Protein AF-A0A409YCX9-F1 (afdb_monomer_lite)

Structure (mmCIF, N/CA/C/O backbone):
data_AF-A0A409YCX9-F1
#
_entry.id   AF-A0A409YCX9-F1
#
loop_
_atom_site.group_PDB
_atom_site.id
_atom_site.type_symbol
_atom_site.label_atom_id
_atom_site.label_alt_id
_atom_site.label_comp_id
_atom_site.label_asym_id
_atom_site.label_entity_id
_atom_site.label_seq_id
_atom_site.pdbx_PDB_ins_code
_atom_site.Cartn_x
_atom_site.Cartn_y
_atom_site.Cartn_z
_atom_site.occupancy
_atom_site.B_iso_or_equiv
_atom_site.auth_seq_id
_atom_site.auth_comp_id
_atom_site.auth_asym_id
_atom_site.auth_atom_id
_atom_site.pdbx_PDB_model_num
ATOM 1 N N . MET A 1 1 ? -15.191 -19.376 -47.622 1.00 45.38 1 MET A N 1
ATOM 2 C CA . MET A 1 1 ? -15.572 -18.181 -46.840 1.00 45.38 1 MET A CA 1
ATOM 3 C C . MET A 1 1 ? -15.918 -18.648 -45.435 1.00 45.38 1 MET A C 1
ATOM 5 O O . MET A 1 1 ? -17.040 -19.076 -45.214 1.00 45.38 1 MET A O 1
ATOM 9 N N . SER A 1 2 ? -14.938 -18.671 -44.528 1.00 48.88 2 SER A N 1
ATOM 10 C CA . SER A 1 2 ? -15.165 -19.009 -43.116 1.00 48.88 2 SER A CA 1
ATOM 11 C C . SER A 1 2 ? -15.282 -17.718 -42.320 1.00 48.88 2 SER A C 1
ATOM 13 O O . SER A 1 2 ? -14.335 -16.938 -42.267 1.00 48.88 2 SER A O 1
ATOM 15 N N . HIS A 1 3 ? -16.460 -17.489 -41.746 1.00 53.19 3 HIS A N 1
ATOM 16 C CA . HIS A 1 3 ? -16.717 -16.428 -40.780 1.00 53.19 3 HIS A CA 1
ATOM 17 C C . HIS A 1 3 ? -16.194 -16.875 -39.413 1.00 53.19 3 HIS A C 1
ATOM 19 O O . HIS A 1 3 ? -16.739 -17.799 -38.813 1.00 53.19 3 HIS A O 1
ATOM 25 N N . PHE A 1 4 ? -15.134 -16.226 -38.933 1.00 55.59 4 PHE A N 1
ATOM 26 C CA . PHE A 1 4 ? -14.735 -16.292 -37.532 1.00 55.59 4 PHE A CA 1
ATOM 27 C C . PHE A 1 4 ? -15.550 -15.257 -36.755 1.00 55.59 4 PHE A C 1
ATOM 29 O O . PHE A 1 4 ? -15.555 -14.078 -37.096 1.00 55.59 4 PHE A O 1
ATOM 36 N N . HIS A 1 5 ? -16.286 -15.733 -35.753 1.00 58.72 5 HIS A N 1
ATOM 37 C CA . HIS A 1 5 ? -17.065 -14.917 -34.832 1.00 58.72 5 HIS A CA 1
ATOM 38 C C . HIS A 1 5 ? -16.187 -14.660 -33.605 1.00 58.72 5 HIS A C 1
ATOM 40 O O . HIS A 1 5 ? -15.964 -15.558 -32.791 1.00 58.72 5 HIS A O 1
ATOM 46 N N . GLU A 1 6 ? -15.620 -13.463 -33.535 1.00 60.97 6 GLU A N 1
ATOM 47 C CA . GLU A 1 6 ? -14.801 -13.002 -32.420 1.00 60.97 6 GLU A CA 1
ATOM 48 C C . GLU A 1 6 ? -15.732 -12.657 -31.251 1.00 60.97 6 GLU A C 1
ATOM 50 O O . GLU A 1 6 ? -16.574 -11.764 -31.342 1.00 60.97 6 GLU A O 1
ATOM 55 N N . LYS A 1 7 ? -15.658 -13.443 -30.173 1.00 57.84 7 LYS A N 1
ATOM 56 C CA . LYS A 1 7 ? -16.355 -13.143 -28.922 1.00 57.84 7 LYS A CA 1
ATOM 57 C C . LYS A 1 7 ? -15.558 -12.069 -28.191 1.00 57.84 7 LYS A C 1
ATOM 59 O O . LYS A 1 7 ? -14.501 -12.366 -27.645 1.00 57.84 7 LYS A O 1
ATOM 64 N N . GLU A 1 8 ? -16.089 -10.853 -28.163 1.00 52.84 8 GLU A N 1
ATOM 65 C CA . GLU A 1 8 ? -15.627 -9.797 -27.265 1.00 52.84 8 GLU A CA 1
ATOM 66 C C . GLU A 1 8 ? -15.863 -10.226 -25.812 1.00 52.84 8 GLU A C 1
ATOM 68 O O . GLU A 1 8 ? -16.982 -10.204 -25.291 1.00 52.84 8 GLU A O 1
ATOM 73 N N . GLU A 1 9 ? -14.793 -10.650 -25.151 1.00 54.97 9 GLU A N 1
ATOM 74 C CA . GLU A 1 9 ? -14.777 -10.874 -23.716 1.00 54.97 9 GLU A CA 1
ATOM 75 C C . GLU A 1 9 ? -14.617 -9.507 -23.038 1.00 54.97 9 GLU A C 1
ATOM 77 O O . GLU A 1 9 ? -13.523 -8.956 -22.916 1.00 54.97 9 GLU A O 1
ATOM 82 N N . LYS A 1 10 ? -15.751 -8.901 -22.670 1.00 50.31 10 LYS A N 1
ATOM 83 C CA . LYS A 1 10 ? -15.794 -7.653 -21.902 1.00 50.31 10 LYS A CA 1
ATOM 84 C C . LYS A 1 10 ? -15.137 -7.888 -20.541 1.00 50.31 10 LYS A C 1
ATOM 86 O O . LYS A 1 10 ? -15.763 -8.420 -19.627 1.00 50.31 10 LYS A O 1
ATOM 91 N N . PHE A 1 11 ? -13.882 -7.471 -20.415 1.00 50.03 11 PHE A N 1
ATOM 92 C CA . PHE A 1 11 ? -13.216 -7.291 -19.131 1.00 50.03 11 PHE A CA 1
ATOM 93 C C . PHE A 1 11 ? -14.008 -6.238 -18.345 1.00 50.03 11 PHE A C 1
ATOM 95 O O . PHE A 1 11 ? -13.970 -5.048 -18.661 1.00 50.03 11 PHE A O 1
ATOM 102 N N . LEU A 1 12 ? -14.795 -6.690 -17.367 1.00 47.66 12 LEU A N 1
ATOM 103 C CA . LEU A 1 12 ? -15.374 -5.825 -16.348 1.00 47.66 12 LEU A CA 1
ATOM 104 C C . LEU A 1 12 ? -14.196 -5.253 -15.559 1.00 47.66 12 LEU A C 1
ATOM 106 O O . LEU A 1 12 ? -13.585 -5.947 -14.752 1.00 47.66 12 LEU A O 1
ATOM 110 N N . LEU A 1 13 ? -13.828 -4.010 -15.864 1.00 49.00 13 LEU A N 1
ATOM 111 C CA . LEU A 1 13 ? -13.028 -3.201 -14.960 1.00 49.00 13 LEU A CA 1
ATOM 112 C C . LEU A 1 13 ? -13.871 -3.063 -13.696 1.00 49.00 13 LEU A C 1
ATOM 114 O O . LEU A 1 13 ? -14.893 -2.382 -13.710 1.00 49.00 13 LEU A O 1
ATOM 118 N N . ASP A 1 14 ? -13.502 -3.801 -12.653 1.00 52.56 14 ASP A N 1
ATOM 119 C CA . ASP A 1 14 ? -14.108 -3.650 -11.340 1.00 52.56 14 ASP A CA 1
ATOM 120 C C . ASP A 1 14 ? -13.984 -2.171 -10.948 1.00 52.56 14 ASP A C 1
ATOM 122 O O . ASP A 1 14 ? -12.871 -1.658 -10.810 1.00 52.56 14 ASP A O 1
ATOM 126 N N . ASP A 1 15 ? -15.126 -1.490 -10.815 1.00 54.19 15 ASP A N 1
ATOM 127 C CA . ASP A 1 15 ? -15.277 -0.112 -10.333 1.00 54.19 15 ASP A CA 1
ATOM 128 C C . ASP A 1 15 ? -14.825 -0.019 -8.856 1.00 54.19 15 ASP A C 1
ATOM 130 O O . ASP A 1 15 ? -15.600 0.191 -7.921 1.00 54.19 15 ASP A O 1
ATOM 134 N N . GLU A 1 16 ? -13.536 -0.253 -8.612 1.00 59.41 16 GLU A N 1
ATOM 135 C CA . GLU A 1 16 ? -12.910 -0.336 -7.292 1.00 59.41 16 GLU A CA 1
ATOM 136 C C . GLU A 1 16 ? -12.721 1.037 -6.634 1.00 59.41 16 GLU A C 1
ATOM 138 O O . GLU A 1 16 ? -12.399 1.086 -5.445 1.00 59.41 16 GLU A O 1
ATOM 143 N N . ASP A 1 17 ? -12.975 2.129 -7.354 1.00 58.66 17 ASP A N 1
ATOM 144 C CA . ASP A 1 17 ? -12.678 3.492 -6.906 1.00 58.66 17 ASP A CA 1
ATOM 145 C C . ASP A 1 17 ? -13.905 4.407 -6.793 1.00 58.66 17 ASP A C 1
ATOM 147 O O . ASP A 1 17 ? -13.739 5.612 -6.617 1.00 58.66 17 ASP A O 1
ATOM 151 N N . ASP A 1 18 ? -15.137 3.881 -6.821 1.00 65.00 18 ASP A N 1
ATOM 152 C CA . ASP A 1 18 ? -16.308 4.699 -6.482 1.00 65.00 18 ASP A CA 1
ATOM 153 C C . ASP A 1 18 ? -16.412 4.884 -4.948 1.00 65.00 18 ASP A C 1
ATOM 155 O O . ASP A 1 18 ? -16.762 3.941 -4.222 1.00 65.00 18 ASP A O 1
ATOM 159 N N . PRO A 1 19 ? -16.149 6.096 -4.410 1.00 60.44 19 PRO A N 1
ATOM 160 C CA . PRO A 1 19 ? -16.219 6.363 -2.975 1.00 60.44 19 PRO A CA 1
ATOM 161 C C . PRO A 1 19 ? -17.648 6.292 -2.415 1.00 60.44 19 PRO A C 1
ATOM 163 O O . PRO A 1 19 ? -17.815 6.342 -1.192 1.00 60.44 19 PRO A O 1
ATOM 166 N N . SER A 1 20 ? -18.672 6.198 -3.272 1.00 66.88 20 SER A N 1
ATOM 167 C CA . SER A 1 20 ? -20.074 6.054 -2.878 1.00 66.88 20 SER A CA 1
ATOM 168 C C . SER A 1 20 ? -20.460 4.612 -2.523 1.00 66.88 20 SER A C 1
ATOM 170 O O . SER A 1 20 ? -21.458 4.399 -1.826 1.00 66.88 20 SER A O 1
ATOM 172 N N . ILE A 1 21 ? -19.646 3.618 -2.906 1.00 73.81 21 ILE A N 1
ATOM 173 C CA . ILE A 1 21 ? -19.911 2.210 -2.598 1.00 73.81 21 ILE A CA 1
ATOM 174 C C . ILE A 1 21 ? -19.458 1.900 -1.168 1.00 73.81 21 ILE A C 1
ATOM 176 O O . ILE A 1 21 ? -18.276 1.713 -0.870 1.00 73.81 21 ILE A O 1
ATOM 180 N N . LEU A 1 22 ? -20.426 1.788 -0.258 1.00 76.31 22 LEU A N 1
ATOM 181 C CA . LEU A 1 22 ? -20.187 1.244 1.075 1.00 76.31 22 LEU A CA 1
ATOM 182 C C . LEU A 1 22 ? -19.954 -0.266 0.983 1.00 76.31 22 LEU A C 1
ATOM 184 O O . LEU A 1 22 ? -20.850 -1.037 0.642 1.00 76.31 22 LEU A O 1
ATOM 188 N N . ARG A 1 23 ? -18.744 -0.696 1.338 1.00 90.25 23 ARG A N 1
ATOM 189 C CA . ARG A 1 23 ? -18.375 -2.108 1.445 1.00 90.25 23 ARG A CA 1
ATOM 190 C C . ARG A 1 23 ? -18.683 -2.606 2.849 1.00 90.25 23 ARG A C 1
ATOM 192 O O . ARG A 1 23 ? -18.633 -1.843 3.818 1.00 90.25 23 ARG A O 1
ATOM 199 N N . SER A 1 24 ? -18.983 -3.897 2.970 1.00 94.56 24 SER A N 1
ATOM 200 C CA . SER A 1 24 ? -19.215 -4.532 4.265 1.00 94.56 24 SER A CA 1
ATOM 201 C C . SER A 1 24 ? -18.496 -5.871 4.397 1.00 94.56 24 SER A C 1
ATOM 203 O O . SER A 1 24 ? -18.166 -6.515 3.402 1.00 94.56 24 SER A O 1
ATOM 205 N N . ALA A 1 25 ? -18.209 -6.263 5.635 1.00 95.31 25 ALA A N 1
ATOM 206 C CA . ALA A 1 25 ? -17.688 -7.577 5.981 1.00 95.31 25 ALA A CA 1
ATOM 207 C C . ALA A 1 25 ? -18.281 -8.050 7.306 1.00 95.31 25 ALA A C 1
ATOM 209 O O . ALA A 1 25 ? -18.405 -7.271 8.251 1.00 95.31 25 ALA A O 1
ATOM 210 N N . THR A 1 26 ? -18.618 -9.333 7.380 1.00 96.06 26 THR A N 1
ATOM 211 C CA . THR A 1 26 ? -19.060 -9.979 8.616 1.00 96.06 26 THR A CA 1
ATOM 212 C C . THR A 1 26 ? -17.866 -10.449 9.437 1.00 96.06 26 THR A C 1
ATOM 214 O O . THR A 1 26 ? -16.819 -10.826 8.900 1.00 96.06 26 THR A O 1
ATOM 217 N N . GLY A 1 27 ? -18.018 -10.434 10.752 1.00 97.12 27 GLY A N 1
ATOM 218 C CA . GLY A 1 27 ? -16.965 -10.785 11.682 1.00 97.12 27 GLY A CA 1
ATOM 219 C C . GLY A 1 27 ? -17.454 -10.838 13.119 1.00 97.12 27 GLY A C 1
ATOM 220 O O . GLY A 1 27 ? -18.645 -10.954 13.392 1.00 97.12 27 GLY A O 1
ATOM 221 N N . TYR A 1 28 ? -16.506 -10.734 14.038 1.00 97.38 28 TYR A N 1
ATOM 222 C CA . TYR A 1 28 ? -16.726 -10.858 15.471 1.00 97.38 28 TYR A CA 1
ATOM 223 C C . TYR A 1 28 ? -16.132 -9.666 16.215 1.00 97.38 28 TYR A C 1
ATOM 225 O O . TYR A 1 28 ? -15.089 -9.151 15.813 1.00 97.38 28 TYR A O 1
ATOM 233 N N . ILE A 1 29 ? -16.764 -9.258 17.314 1.00 97.56 29 ILE A N 1
ATOM 234 C CA . ILE A 1 29 ? -16.196 -8.337 18.304 1.00 97.56 29 ILE A CA 1
ATOM 235 C C . ILE A 1 29 ? -16.525 -8.815 19.717 1.00 97.56 29 ILE A C 1
ATOM 237 O O . ILE A 1 29 ? -17.654 -9.224 19.989 1.00 97.56 29 ILE A O 1
ATOM 241 N N . SER A 1 30 ? -15.565 -8.702 20.629 1.00 96.88 30 SER A N 1
ATOM 242 C CA . SER A 1 30 ? -15.792 -8.878 22.060 1.00 96.88 30 SER A CA 1
ATOM 243 C C . SER A 1 30 ? -15.034 -7.868 22.892 1.00 96.88 30 SER A C 1
ATOM 245 O O . SER A 1 30 ? -14.044 -7.288 22.446 1.00 96.88 30 SER A O 1
ATOM 247 N N . ALA A 1 31 ? -15.504 -7.666 24.118 1.00 95.75 31 ALA A N 1
ATOM 248 C CA . ALA A 1 31 ? -14.797 -6.901 25.125 1.00 95.75 31 ALA A CA 1
ATOM 249 C C . ALA A 1 31 ? -14.757 -7.631 26.460 1.00 95.75 31 ALA A C 1
ATOM 251 O O . ALA A 1 31 ? -15.698 -8.328 26.839 1.00 95.75 31 ALA A O 1
ATOM 252 N N . ASN A 1 32 ? -13.665 -7.428 27.188 1.00 93.50 32 ASN A N 1
ATOM 253 C CA . ASN A 1 32 ? -13.508 -7.933 28.543 1.00 93.50 32 ASN A CA 1
ATOM 254 C C . ASN A 1 32 ? -13.956 -6.900 29.591 1.00 93.50 32 ASN A C 1
ATOM 256 O O . ASN A 1 32 ? -14.200 -5.733 29.287 1.00 93.50 32 ASN A O 1
ATOM 260 N N . ALA A 1 33 ? -13.995 -7.322 30.856 1.00 89.44 33 ALA A N 1
ATOM 261 C CA . ALA A 1 33 ? -14.394 -6.475 31.984 1.00 89.44 33 ALA A CA 1
ATOM 262 C C . ALA A 1 33 ? -13.450 -5.282 32.257 1.00 89.44 33 ALA A C 1
ATOM 264 O O . ALA A 1 33 ? -13.788 -4.402 33.042 1.00 89.44 33 ALA A O 1
ATOM 265 N N . LEU A 1 34 ? -12.271 -5.230 31.622 1.00 88.25 34 LEU A N 1
ATOM 266 C CA . LEU A 1 34 ? -11.342 -4.093 31.702 1.00 88.25 34 LEU A CA 1
ATOM 267 C C . LEU A 1 34 ? -11.609 -3.045 30.611 1.00 88.25 34 LEU A C 1
ATOM 269 O O . LEU A 1 34 ? -10.812 -2.125 30.432 1.00 88.25 34 LEU A O 1
ATOM 273 N N . GLY A 1 35 ? -12.684 -3.208 29.837 1.00 87.25 35 GLY A N 1
ATOM 274 C CA . GLY A 1 35 ? -13.031 -2.324 28.733 1.00 87.25 35 GLY A CA 1
ATOM 275 C C . GLY A 1 35 ? -12.075 -2.407 27.546 1.00 87.25 35 GLY A C 1
ATOM 276 O O . GLY A 1 35 ? -12.071 -1.509 26.705 1.00 87.25 35 GLY A O 1
ATOM 277 N N . ARG A 1 36 ? -11.265 -3.467 27.442 1.00 91.56 36 ARG A N 1
ATOM 278 C CA . ARG A 1 36 ? -10.498 -3.754 26.224 1.00 91.56 36 ARG A CA 1
ATOM 279 C C . ARG A 1 36 ? -11.359 -4.568 25.281 1.00 91.56 36 ARG A C 1
ATOM 281 O O . ARG A 1 36 ? -11.982 -5.530 25.724 1.00 91.56 36 ARG A O 1
ATOM 288 N N . PHE A 1 37 ? -11.353 -4.207 24.006 1.00 94.38 37 PHE A N 1
ATOM 289 C CA . PHE A 1 37 ? -12.060 -4.958 22.980 1.00 94.38 37 PHE A CA 1
ATOM 290 C C . PHE A 1 37 ? -11.106 -5.455 21.896 1.00 94.38 37 PHE A C 1
ATOM 292 O O . PHE A 1 37 ? -10.080 -4.828 21.612 1.00 94.38 37 PHE A O 1
ATOM 299 N N . GLU A 1 38 ? -11.493 -6.561 21.272 1.00 95.50 38 GLU A N 1
ATOM 300 C CA . GLU A 1 38 ? -10.861 -7.146 20.097 1.00 95.50 38 GLU A CA 1
ATOM 301 C C . GLU A 1 38 ? -11.941 -7.491 19.072 1.00 95.50 38 GLU A C 1
ATOM 303 O O . GLU A 1 38 ? -13.071 -7.82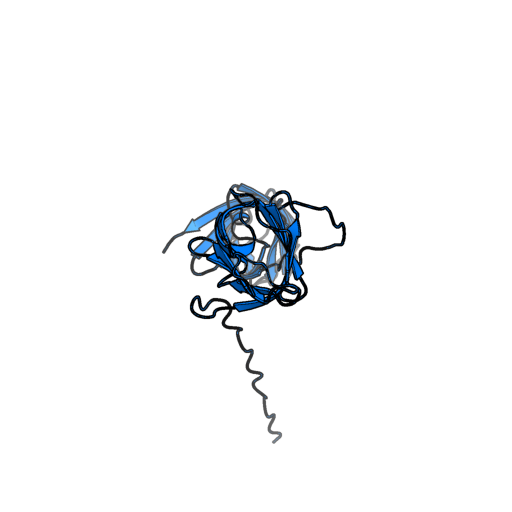7 19.419 1.00 95.50 38 GLU A O 1
ATOM 308 N N . SER A 1 39 ? -11.614 -7.381 17.790 1.00 95.94 39 SER A N 1
ATOM 309 C CA . SER A 1 39 ? -12.520 -7.748 16.706 1.00 95.94 39 SER A CA 1
ATOM 310 C C . SER A 1 39 ? -11.766 -8.278 15.500 1.00 95.94 39 SER A C 1
ATOM 312 O O . SER A 1 39 ? -10.616 -7.903 15.256 1.00 95.94 39 SER A O 1
ATOM 314 N N . THR A 1 40 ? -12.429 -9.140 14.738 1.00 96.12 40 THR A N 1
ATOM 315 C CA . THR A 1 40 ? -11.879 -9.812 13.564 1.00 96.12 40 THR A CA 1
ATOM 316 C C . THR A 1 40 ? -12.896 -9.804 12.433 1.00 96.12 40 THR A C 1
ATOM 318 O O . THR A 1 40 ? -14.030 -10.226 12.634 1.00 96.12 40 THR A O 1
ATOM 321 N N . PHE A 1 41 ? -12.468 -9.415 11.232 1.00 95.06 41 PHE A N 1
ATOM 322 C CA . PHE A 1 41 ? -13.288 -9.422 10.017 1.00 95.06 41 PHE A CA 1
ATOM 323 C C . PHE A 1 41 ? -12.527 -10.053 8.849 1.00 95.06 41 PHE A C 1
ATOM 325 O O . PHE A 1 41 ? -11.310 -9.885 8.742 1.00 95.06 41 PHE A O 1
ATOM 332 N N . MET A 1 42 ? -13.241 -10.757 7.968 1.00 90.38 42 MET A N 1
ATOM 333 C CA . MET A 1 42 ? -12.681 -11.330 6.740 1.00 90.38 42 MET A CA 1
ATOM 334 C C . MET A 1 42 ? -13.086 -10.476 5.540 1.00 90.38 42 MET A C 1
ATOM 336 O O . MET A 1 42 ? -14.268 -10.357 5.232 1.00 90.38 42 MET A O 1
ATOM 340 N N . ILE A 1 43 ? -12.110 -9.896 4.845 1.00 88.75 43 ILE A N 1
ATOM 341 C CA . ILE A 1 43 ? -12.329 -9.101 3.631 1.00 88.75 43 ILE A CA 1
ATOM 342 C C . ILE A 1 43 ? -11.521 -9.742 2.515 1.00 88.75 43 ILE A C 1
ATOM 344 O O . ILE A 1 43 ? -10.296 -9.775 2.594 1.00 88.75 43 ILE A O 1
ATOM 348 N N . ARG A 1 44 ? -12.198 -10.260 1.481 1.00 84.44 44 ARG A N 1
ATOM 349 C CA . ARG A 1 44 ? -11.546 -10.895 0.317 1.00 84.44 44 ARG A CA 1
ATOM 350 C C . ARG A 1 44 ? -10.508 -11.960 0.720 1.00 84.44 44 ARG A C 1
ATOM 352 O O . ARG A 1 44 ? -9.409 -12.005 0.187 1.00 84.44 44 ARG A O 1
ATOM 359 N N . GLY A 1 45 ? -10.835 -12.778 1.724 1.00 80.31 45 GLY A N 1
ATOM 360 C CA . GLY A 1 45 ? -9.940 -13.818 2.250 1.00 80.31 45 GLY A CA 1
ATOM 361 C C . GLY A 1 45 ? -8.839 -13.326 3.201 1.00 80.31 45 GLY A C 1
ATOM 362 O O . GLY A 1 45 ? -8.154 -14.150 3.799 1.00 80.31 45 GLY A O 1
ATOM 363 N N . ILE A 1 46 ? -8.695 -12.015 3.416 1.00 83.44 46 ILE A N 1
ATOM 364 C CA . ILE A 1 46 ? -7.707 -11.434 4.332 1.00 83.44 46 ILE A CA 1
ATOM 365 C C . ILE A 1 46 ? -8.354 -11.156 5.693 1.00 83.44 46 ILE A C 1
ATOM 367 O O . ILE A 1 46 ? -9.430 -10.559 5.781 1.00 83.44 46 ILE A O 1
ATOM 371 N N . LYS A 1 47 ? -7.671 -11.567 6.767 1.00 89.12 47 LYS A N 1
ATOM 372 C CA . LYS A 1 47 ? -8.094 -11.343 8.154 1.00 89.12 47 LYS A CA 1
ATOM 373 C C . LYS A 1 47 ? -7.643 -9.968 8.658 1.00 89.12 47 LYS A C 1
ATOM 375 O O . LYS A 1 47 ? -6.446 -9.698 8.751 1.00 89.12 47 LYS A O 1
ATOM 380 N N . TYR A 1 48 ? -8.597 -9.136 9.067 1.00 90.81 48 TYR A N 1
ATOM 381 C CA . TYR A 1 48 ? -8.363 -7.832 9.689 1.00 90.81 48 TYR A CA 1
ATOM 382 C C . TYR A 1 48 ? -8.696 -7.893 11.175 1.00 90.81 48 TYR A C 1
ATOM 384 O O . TYR A 1 48 ? -9.816 -8.245 11.537 1.00 90.81 48 TYR A O 1
ATOM 392 N N . ASN A 1 49 ? -7.731 -7.531 12.024 1.00 92.81 49 ASN A N 1
ATOM 393 C CA . ASN A 1 49 ? -7.912 -7.471 13.473 1.00 92.81 49 ASN A CA 1
ATOM 394 C C . ASN A 1 49 ? -7.887 -6.020 13.951 1.00 92.81 49 ASN A C 1
ATOM 396 O O . ASN A 1 49 ? -6.938 -5.289 13.652 1.00 92.81 49 ASN A O 1
ATOM 400 N N . PHE A 1 50 ? -8.883 -5.638 14.744 1.00 91.94 50 PHE A N 1
ATOM 401 C CA . PHE A 1 50 ? -8.930 -4.346 15.420 1.00 91.94 50 PHE A CA 1
ATOM 402 C C . PHE A 1 50 ? -8.978 -4.565 16.921 1.00 91.94 50 PHE A C 1
ATOM 404 O O . PHE A 1 50 ? -9.610 -5.504 17.398 1.00 91.94 50 PHE A O 1
ATOM 411 N N . SER A 1 51 ? -8.346 -3.670 17.665 1.00 92.88 51 SER A N 1
ATOM 412 C CA . SER A 1 51 ? -8.422 -3.658 19.117 1.00 92.88 51 SER A CA 1
ATOM 413 C C . SER A 1 51 ? -8.509 -2.225 19.625 1.00 92.88 51 SER A C 1
ATOM 415 O O . SER A 1 51 ? -8.324 -1.252 18.886 1.00 92.88 51 SER A O 1
ATOM 417 N N . GLY A 1 52 ? -8.824 -2.078 20.898 1.00 89.38 52 GLY A N 1
ATOM 418 C CA . GLY A 1 52 ? -8.825 -0.782 21.552 1.00 89.38 52 GLY A CA 1
ATOM 419 C C . GLY A 1 52 ? -9.286 -0.894 22.989 1.00 89.38 52 GLY A C 1
ATOM 420 O O . GLY A 1 52 ? -9.450 -1.986 23.536 1.00 89.38 52 GLY A O 1
ATOM 421 N N . SER A 1 53 ? -9.454 0.250 23.633 1.00 88.69 53 SER A N 1
ATOM 422 C CA . SER A 1 53 ? -9.902 0.310 25.024 1.00 88.69 53 SER A CA 1
ATOM 423 C C . SER A 1 53 ? -10.887 1.446 25.189 1.00 88.69 53 SER A C 1
ATOM 425 O O . SER A 1 53 ? -10.580 2.556 24.768 1.00 88.69 53 SER A O 1
ATOM 427 N N . PHE A 1 54 ? -12.051 1.170 25.771 1.00 87.12 54 PHE A N 1
ATOM 428 C CA . PHE A 1 54 ? -13.065 2.172 26.087 1.00 87.12 54 PHE A CA 1
ATOM 429 C C . PHE A 1 54 ? -12.566 3.115 27.194 1.00 87.12 54 PHE A C 1
ATOM 431 O O . PHE A 1 54 ? -11.823 2.690 28.077 1.00 87.12 54 PHE A O 1
ATOM 438 N N . ALA A 1 55 ? -12.948 4.399 27.155 1.00 77.25 55 ALA A N 1
ATOM 439 C CA . ALA A 1 55 ? -12.554 5.351 28.201 1.00 77.25 55 ALA A CA 1
ATOM 440 C C . ALA A 1 55 ? -13.242 5.079 29.551 1.00 77.25 55 ALA A C 1
ATOM 442 O O . ALA A 1 55 ? -12.736 5.489 30.593 1.00 77.25 55 ALA A O 1
ATOM 443 N N . SER A 1 56 ? -14.388 4.400 29.532 1.00 79.06 56 SER A N 1
ATOM 444 C CA . SER A 1 56 ? -15.137 3.967 30.709 1.00 79.06 56 SER A CA 1
ATOM 445 C C . SER A 1 56 ? -15.182 2.443 30.794 1.00 79.06 56 SER A C 1
ATOM 447 O O . SER A 1 56 ? -15.059 1.746 29.784 1.00 79.06 56 SER A O 1
ATOM 449 N N . SER A 1 57 ? -15.379 1.925 32.010 1.00 81.12 57 SER A N 1
ATOM 450 C CA . SER A 1 57 ? -15.679 0.506 32.204 1.00 81.12 57 SER A CA 1
ATOM 451 C C . SER A 1 57 ? -16.970 0.160 31.468 1.00 81.12 57 SER A C 1
ATOM 453 O O . SER A 1 57 ? -17.974 0.862 31.608 1.00 81.12 57 SER A O 1
ATOM 455 N N . VAL A 1 58 ? -16.929 -0.907 30.677 1.00 87.56 58 VAL A N 1
ATOM 456 C CA . VAL A 1 58 ? -18.104 -1.477 30.020 1.00 87.56 58 VAL A CA 1
ATOM 457 C C . VAL A 1 58 ? -18.271 -2.916 30.494 1.00 87.56 58 VAL A C 1
ATOM 459 O O . VAL A 1 58 ? -17.264 -3.592 30.734 1.00 87.56 58 VAL A O 1
ATOM 462 N N . PRO A 1 59 ? -19.511 -3.414 30.612 1.00 90.19 59 PRO A N 1
ATOM 463 C CA . PRO A 1 59 ? -19.740 -4.833 30.828 1.00 90.19 59 PRO A CA 1
ATOM 464 C C . PRO A 1 59 ? -19.068 -5.668 29.725 1.00 90.19 59 PRO A C 1
ATOM 466 O O . PRO A 1 59 ? -19.041 -5.227 28.570 1.00 90.19 59 PRO A O 1
ATOM 469 N N . PRO A 1 60 ? -18.525 -6.856 30.049 1.00 94.19 60 PRO A N 1
ATOM 470 C CA . PRO A 1 60 ? -17.999 -7.756 29.033 1.00 94.19 60 PRO A CA 1
ATOM 471 C C . PRO A 1 60 ? -19.112 -8.163 28.065 1.00 94.19 60 PRO A C 1
ATOM 473 O O . PRO A 1 60 ? -20.264 -8.336 28.467 1.00 94.19 60 PRO A O 1
ATOM 476 N N . PHE A 1 61 ? -18.772 -8.308 26.788 1.00 95.62 61 PHE A N 1
ATOM 477 C CA . PHE A 1 61 ? -19.746 -8.640 25.754 1.00 95.62 61 PHE A CA 1
ATOM 478 C C . PHE A 1 61 ? -19.115 -9.376 24.581 1.00 95.62 61 PHE A C 1
ATOM 480 O O . PHE A 1 61 ? -17.910 -9.286 24.349 1.00 95.62 61 PHE A O 1
ATOM 487 N N . GLU A 1 62 ? -19.966 -10.032 23.798 1.00 97.19 62 GLU A N 1
ATOM 488 C CA . GLU A 1 62 ? -19.610 -10.706 22.554 1.00 97.19 62 GLU A CA 1
ATOM 489 C C . GLU A 1 62 ? -20.671 -10.435 21.482 1.00 97.19 62 GLU A C 1
ATOM 491 O O . GLU A 1 62 ? -21.862 -10.317 21.776 1.00 97.19 62 GLU A O 1
ATOM 496 N N . CYS A 1 63 ? -20.234 -10.343 20.231 1.00 97.56 63 CYS A N 1
ATOM 497 C CA . CYS A 1 63 ? -21.073 -10.183 19.050 1.00 97.56 63 CYS A CA 1
ATOM 498 C C . CYS A 1 63 ? -20.458 -11.009 17.913 1.00 97.56 63 CYS A C 1
ATOM 500 O O . CYS A 1 63 ? -19.476 -10.590 17.300 1.00 97.56 63 CYS A O 1
ATOM 502 N N . HIS A 1 64 ? -21.014 -12.197 17.647 1.00 97.06 64 HIS A N 1
ATOM 503 C CA . HIS A 1 64 ? -20.541 -13.116 16.592 1.00 97.06 64 HIS A CA 1
ATOM 504 C C . HIS A 1 64 ? -20.966 -12.716 15.175 1.00 97.06 64 HIS A C 1
ATOM 506 O O . HIS A 1 64 ? -20.399 -13.218 14.212 1.00 97.06 64 HIS A O 1
ATOM 512 N N . ASN A 1 65 ? -21.949 -11.823 15.052 1.00 95.81 65 ASN A N 1
ATOM 513 C CA . ASN A 1 65 ? -22.496 -11.363 13.775 1.00 95.81 65 ASN A CA 1
ATOM 514 C C . ASN A 1 65 ? -22.241 -9.862 13.587 1.00 95.81 65 ASN A C 1
ATOM 516 O O . ASN A 1 65 ? -23.142 -9.101 13.231 1.00 95.81 65 ASN A O 1
ATOM 520 N N . ALA A 1 66 ? -21.021 -9.421 13.890 1.00 97.75 66 ALA A N 1
ATOM 521 C CA . ALA A 1 66 ? -20.623 -8.036 13.710 1.00 97.75 66 ALA A CA 1
ATOM 522 C C . ALA A 1 66 ? -20.449 -7.726 12.219 1.00 97.75 66 ALA A C 1
ATOM 524 O O . ALA A 1 66 ? -19.918 -8.529 11.458 1.00 97.75 66 ALA A O 1
ATOM 525 N N . ILE A 1 67 ? -20.851 -6.533 11.807 1.00 97.56 67 ILE A N 1
ATOM 526 C CA . ILE A 1 67 ? -20.717 -5.996 10.459 1.00 97.56 67 ILE A CA 1
ATOM 527 C C . ILE A 1 67 ? -19.760 -4.811 10.525 1.00 97.56 67 ILE A C 1
ATOM 529 O O . ILE A 1 67 ? -20.036 -3.816 11.199 1.00 97.56 67 ILE A O 1
ATOM 533 N N . LEU A 1 68 ? -18.646 -4.919 9.807 1.00 97.00 68 LEU A N 1
ATOM 534 C CA . LEU A 1 68 ? -17.728 -3.826 9.519 1.00 97.00 68 LEU A CA 1
ATOM 535 C C . LEU A 1 68 ? -18.153 -3.167 8.208 1.00 97.00 68 LEU A C 1
ATOM 537 O O . LEU A 1 68 ? -18.142 -3.827 7.175 1.00 97.00 68 LEU A O 1
ATOM 541 N N . THR A 1 69 ? -18.473 -1.876 8.225 1.00 96.00 69 THR A N 1
ATOM 542 C CA . THR A 1 69 ? -18.707 -1.067 7.019 1.00 96.00 69 THR A CA 1
ATOM 543 C C . THR A 1 69 ? -17.523 -0.143 6.763 1.00 96.00 69 THR A C 1
ATOM 545 O O . THR A 1 69 ? -17.045 0.493 7.703 1.00 96.00 69 THR A O 1
ATOM 548 N N . TYR A 1 70 ? -17.076 -0.016 5.517 1.00 93.62 70 TYR A N 1
ATOM 549 C CA . TYR A 1 70 ? -15.920 0.802 5.132 1.00 93.62 70 TYR A CA 1
ATOM 550 C C . TYR A 1 70 ? -16.048 1.272 3.679 1.00 93.62 70 TYR A C 1
ATOM 552 O O . TYR A 1 70 ? -16.702 0.606 2.882 1.00 93.62 70 TYR A O 1
ATOM 560 N N . SER A 1 71 ? -15.427 2.400 3.318 1.00 87.62 71 SER A N 1
ATOM 561 C CA . SER A 1 71 ? -15.412 2.855 1.916 1.00 87.62 71 SER A CA 1
ATOM 562 C C . SER A 1 71 ? -14.139 2.442 1.173 1.00 87.62 71 SER A C 1
ATOM 564 O O . SER A 1 71 ? -14.187 2.156 -0.015 1.00 87.62 71 SER A O 1
ATOM 566 N N . ASN A 1 72 ? -12.999 2.337 1.865 1.00 85.06 72 ASN A N 1
ATOM 567 C CA . ASN A 1 72 ? -11.738 1.866 1.282 1.00 85.06 72 ASN A CA 1
ATOM 568 C C . ASN A 1 72 ? -10.924 1.066 2.317 1.00 85.06 72 ASN A C 1
ATOM 570 O O . ASN A 1 72 ? -10.919 1.393 3.506 1.00 85.06 72 ASN A O 1
ATOM 574 N N . ILE A 1 73 ? -10.209 0.031 1.862 1.00 87.38 73 ILE A N 1
ATOM 575 C CA . ILE A 1 73 ? -9.300 -0.794 2.675 1.00 87.38 73 ILE A CA 1
ATOM 576 C C . ILE A 1 73 ? -8.236 0.056 3.391 1.00 87.38 73 ILE A C 1
ATOM 578 O O . ILE A 1 73 ? -7.855 -0.258 4.520 1.00 87.38 73 ILE A O 1
ATOM 582 N N . SER A 1 74 ? -7.789 1.164 2.795 1.00 82.00 74 SER A N 1
ATOM 583 C CA . SER A 1 74 ? -6.819 2.085 3.404 1.00 82.00 74 SER A CA 1
ATOM 584 C C . SER A 1 74 ? -7.299 2.689 4.730 1.00 82.00 74 SER A C 1
ATOM 586 O O . SER A 1 74 ? -6.483 3.042 5.582 1.00 82.00 74 SER A O 1
ATOM 588 N N . GLN A 1 75 ? -8.613 2.761 4.968 1.00 85.12 75 GLN A N 1
ATOM 589 C CA . GLN A 1 75 ? -9.162 3.244 6.236 1.00 85.12 75 GLN A CA 1
ATOM 590 C C . GLN A 1 75 ? -8.985 2.240 7.385 1.00 85.12 75 GLN A C 1
ATOM 592 O O . GLN A 1 75 ? -9.077 2.626 8.552 1.00 85.12 75 GLN A O 1
ATOM 597 N N . LEU A 1 76 ? -8.725 0.968 7.069 1.00 89.38 76 LEU A N 1
ATOM 598 C CA . LEU A 1 76 ? -8.644 -0.132 8.032 1.00 89.38 76 LEU A CA 1
ATOM 599 C C . LEU A 1 76 ? -7.248 -0.297 8.651 1.00 89.38 76 LEU A C 1
ATOM 601 O O . LEU A 1 76 ? -7.058 -1.148 9.517 1.00 89.38 76 LEU A O 1
ATOM 605 N N . THR A 1 77 ? -6.253 0.478 8.209 1.00 79.62 77 THR A N 1
ATOM 606 C CA . THR A 1 77 ? -4.836 0.245 8.549 1.00 79.62 77 THR A CA 1
ATOM 607 C C . THR A 1 77 ? -4.259 1.213 9.585 1.00 79.62 77 THR A C 1
ATOM 609 O O . THR A 1 77 ? -3.122 1.037 10.018 1.00 79.62 77 THR A O 1
ATOM 612 N N . SER A 1 78 ? -5.025 2.213 10.027 1.00 76.75 78 SER A N 1
ATOM 613 C CA . SER A 1 78 ? -4.553 3.292 10.911 1.00 76.75 78 SER A CA 1
ATOM 614 C C . SER A 1 78 ? -5.199 3.274 12.301 1.00 76.75 78 SER A C 1
ATOM 616 O O . SER A 1 78 ? -6.392 3.001 12.420 1.00 76.75 78 SER A O 1
ATOM 618 N N . THR A 1 79 ? -4.449 3.689 13.324 1.00 80.62 79 THR A N 1
ATOM 619 C CA . THR A 1 79 ? -4.957 4.035 14.667 1.00 80.62 79 THR A CA 1
ATOM 620 C C . THR A 1 79 ? -5.837 5.283 14.582 1.00 80.62 79 THR A C 1
ATOM 622 O O . THR A 1 79 ? -5.407 6.303 14.042 1.00 80.62 79 THR A O 1
ATOM 625 N N . ARG A 1 80 ? -7.065 5.228 15.108 1.00 83.81 80 ARG A N 1
ATOM 626 C CA . ARG A 1 80 ? -8.027 6.340 15.034 1.00 83.81 80 ARG A CA 1
ATOM 627 C C . ARG A 1 80 ? -8.874 6.441 16.304 1.00 83.81 80 ARG A C 1
ATOM 629 O O . ARG A 1 80 ? -9.162 5.420 16.926 1.00 83.81 80 ARG A O 1
ATOM 636 N N . PRO A 1 81 ? -9.314 7.649 16.690 1.00 82.25 81 PRO A N 1
ATOM 637 C CA . PRO A 1 81 ? -10.351 7.785 17.699 1.00 82.25 81 PRO A CA 1
ATOM 638 C C . PRO A 1 81 ? -11.677 7.230 17.169 1.00 82.25 81 PRO A C 1
ATOM 640 O O . PRO A 1 81 ? -11.991 7.340 15.976 1.00 82.25 81 PRO A O 1
ATOM 643 N N . PHE A 1 82 ? -12.473 6.681 18.076 1.00 90.00 82 PHE A N 1
ATOM 644 C CA . PHE A 1 82 ? -13.812 6.196 17.794 1.00 90.00 82 PHE A CA 1
ATOM 645 C C . PHE A 1 82 ? -14.792 6.627 18.880 1.00 90.00 82 PHE A C 1
ATOM 647 O O . PHE A 1 82 ? -14.428 6.904 20.026 1.00 90.00 82 PHE A O 1
ATOM 654 N N . SER A 1 83 ? -16.062 6.661 18.511 1.00 89.44 83 SER A N 1
ATOM 655 C CA . SER A 1 83 ? -17.178 6.811 19.436 1.00 89.44 83 SER A CA 1
ATOM 656 C C . SER A 1 83 ? -18.190 5.707 19.191 1.00 89.44 83 SER A C 1
ATOM 658 O O . SER A 1 83 ? -18.210 5.091 18.125 1.00 89.44 83 SER A O 1
ATOM 660 N N . GLY A 1 84 ? -19.023 5.413 20.179 1.00 91.19 84 GLY A N 1
ATOM 661 C CA . GLY A 1 84 ? -19.988 4.344 20.026 1.00 91.19 84 GLY A CA 1
ATOM 662 C C . GLY A 1 84 ? -21.015 4.250 21.136 1.00 91.19 84 GLY A C 1
ATOM 663 O O . GLY A 1 84 ? -21.028 5.024 22.094 1.00 91.19 84 GLY A O 1
ATOM 664 N N . ARG A 1 85 ? -21.880 3.255 20.984 1.00 92.06 85 ARG A N 1
ATOM 665 C CA . ARG A 1 85 ? -22.892 2.863 21.955 1.00 92.06 85 ARG A CA 1
ATOM 666 C C . ARG A 1 85 ? -22.901 1.345 22.069 1.00 92.06 85 ARG A C 1
ATOM 668 O O . ARG A 1 85 ? -22.908 0.650 21.055 1.00 92.06 85 ARG A O 1
ATOM 675 N N . ILE A 1 86 ? -22.940 0.861 23.301 1.00 92.44 86 ILE A N 1
ATOM 676 C CA . ILE A 1 86 ? -23.261 -0.520 23.648 1.00 92.44 86 ILE A CA 1
ATOM 677 C C . ILE A 1 86 ? -24.691 -0.468 24.184 1.00 92.44 86 ILE A C 1
ATOM 679 O O . ILE A 1 86 ? -24.926 -0.129 25.338 1.00 92.44 86 ILE A O 1
ATOM 683 N N . GLY A 1 87 ? -25.668 -0.647 23.302 1.00 89.69 87 GLY A N 1
ATOM 684 C CA . GLY A 1 87 ? -27.073 -0.708 23.681 1.00 89.69 87 GLY A CA 1
ATOM 685 C C . GLY A 1 87 ? -27.427 -2.050 24.324 1.00 89.69 87 GLY A C 1
ATOM 686 O O . GLY A 1 87 ? -26.588 -2.947 24.382 1.00 89.69 87 GLY A O 1
ATOM 687 N N . PRO A 1 88 ? -28.687 -2.226 24.759 1.00 89.81 88 PRO A N 1
ATOM 688 C CA . PRO A 1 88 ? -29.073 -3.452 25.438 1.00 89.81 88 PRO A CA 1
ATOM 689 C C . PRO A 1 88 ? -28.996 -4.714 24.595 1.00 89.81 88 PRO A C 1
ATOM 691 O O . PRO A 1 88 ? -28.827 -5.793 25.133 1.00 89.81 88 PRO A O 1
ATOM 694 N N . VAL A 1 89 ? -29.110 -4.588 23.276 1.00 93.56 89 VAL A N 1
ATOM 695 C CA . VAL A 1 89 ? -29.125 -5.727 22.345 1.00 93.56 89 VAL A CA 1
ATOM 696 C C . VAL A 1 89 ? -28.182 -5.536 21.164 1.00 93.56 89 VAL A C 1
ATOM 698 O O . VAL A 1 89 ? -28.067 -6.416 20.318 1.00 93.56 89 VAL A O 1
ATOM 701 N N . ASN A 1 90 ? -27.524 -4.382 21.059 1.00 94.44 90 ASN A N 1
ATOM 702 C CA . ASN A 1 90 ? -26.697 -4.044 19.911 1.00 94.44 90 ASN A CA 1
ATOM 703 C C . ASN A 1 90 ? -25.474 -3.223 20.302 1.00 94.44 90 ASN A C 1
ATOM 705 O O . ASN A 1 90 ? -25.456 -2.516 21.305 1.00 94.44 90 ASN A O 1
ATOM 709 N N . ILE A 1 91 ? -24.454 -3.293 19.460 1.00 95.69 91 ILE A N 1
ATOM 710 C CA . ILE A 1 91 ? -23.273 -2.444 19.537 1.00 95.69 91 ILE A CA 1
ATOM 711 C C . ILE A 1 91 ? -23.156 -1.605 18.269 1.00 95.69 91 ILE A C 1
ATOM 713 O O . ILE A 1 91 ? -23.545 -2.020 17.177 1.00 95.69 91 ILE A O 1
ATOM 717 N N . THR A 1 92 ? -22.630 -0.393 18.405 1.00 95.88 92 THR A N 1
ATOM 718 C CA . THR A 1 92 ? -22.211 0.446 17.283 1.00 95.88 92 THR A CA 1
ATOM 719 C C . THR A 1 92 ? -20.959 1.216 17.670 1.00 95.88 92 THR A C 1
ATOM 721 O O . THR A 1 92 ? -21.006 2.025 18.591 1.00 95.88 92 THR A O 1
ATOM 724 N N . LEU A 1 93 ? -19.858 1.004 16.952 1.00 94.69 93 LEU A N 1
ATOM 725 C CA . LEU A 1 93 ? -18.613 1.764 17.045 1.00 94.69 93 LEU A CA 1
ATOM 726 C C . LEU A 1 93 ? -18.367 2.480 15.712 1.00 94.69 93 LEU A C 1
ATOM 728 O O . LEU A 1 93 ? -18.531 1.886 14.650 1.00 94.69 93 LEU A O 1
ATOM 732 N N . ARG A 1 94 ? -17.965 3.749 15.744 1.00 93.44 94 ARG A N 1
ATOM 733 C CA . ARG A 1 94 ? -17.730 4.585 14.562 1.00 93.44 94 ARG A CA 1
ATOM 734 C C . ARG A 1 94 ? -16.400 5.304 14.680 1.00 93.44 94 ARG A C 1
ATOM 736 O O . ARG A 1 94 ? -16.182 6.055 15.631 1.00 93.44 94 ARG A O 1
ATOM 743 N N . CYS A 1 95 ? -15.544 5.139 13.679 1.00 90.31 95 CYS A N 1
ATOM 744 C CA . CYS A 1 95 ? -14.413 6.032 13.499 1.00 90.31 95 CYS A CA 1
ATOM 745 C C . CYS A 1 95 ? -14.849 7.341 12.853 1.00 90.31 95 CYS A C 1
ATOM 747 O O . CYS A 1 95 ? -15.718 7.369 11.982 1.00 90.31 95 CYS A O 1
ATOM 749 N N . ARG A 1 96 ? -14.195 8.442 13.234 1.00 84.38 96 ARG A N 1
ATOM 750 C CA . ARG A 1 96 ? -14.388 9.724 12.549 1.00 84.38 96 ARG A CA 1
ATOM 751 C C . ARG A 1 96 ? -13.962 9.587 11.081 1.00 84.38 96 ARG A C 1
ATOM 753 O O . ARG A 1 96 ? -12.807 9.250 10.820 1.00 84.38 96 ARG A O 1
ATOM 760 N N . ASN A 1 97 ? -14.884 9.879 10.157 1.00 82.62 97 ASN A N 1
ATOM 761 C CA . ASN A 1 97 ? -14.683 9.810 8.701 1.00 82.62 97 ASN A CA 1
ATOM 762 C C . ASN A 1 97 ? -14.071 8.474 8.251 1.00 82.62 97 ASN A C 1
ATOM 764 O O . ASN A 1 97 ? -13.081 8.447 7.519 1.00 82.62 97 ASN A O 1
ATOM 768 N N . GLY A 1 98 ? -14.588 7.366 8.775 1.00 88.69 98 GLY A N 1
ATOM 769 C CA . GLY A 1 98 ? -13.981 6.065 8.555 1.00 88.69 98 GLY A CA 1
ATOM 770 C C . GLY A 1 98 ? -14.940 4.909 8.803 1.00 88.69 98 GLY A C 1
ATOM 771 O O . GLY A 1 98 ? -16.157 5.102 8.798 1.00 88.69 98 GLY A O 1
ATOM 772 N N . PRO A 1 99 ? -14.393 3.705 9.011 1.00 94.31 99 PRO A N 1
ATOM 773 C CA . PRO A 1 99 ? -15.186 2.501 9.171 1.00 94.31 99 PRO A CA 1
ATOM 774 C C . PRO A 1 99 ? -16.085 2.532 10.409 1.00 94.31 99 PRO A C 1
ATOM 776 O O . PRO A 1 99 ? -15.836 3.249 11.388 1.00 94.31 99 PRO A O 1
ATOM 779 N N . SER A 1 100 ? -17.118 1.694 10.378 1.00 95.88 100 SER A N 1
ATOM 780 C CA . SER A 1 100 ? -17.999 1.449 11.516 1.00 95.88 100 SER A CA 1
ATOM 781 C C . SER A 1 100 ? -18.179 -0.042 11.766 1.00 95.88 100 SER A C 1
ATOM 783 O O . SER A 1 100 ? -18.190 -0.822 10.821 1.00 95.88 100 SER A O 1
ATOM 785 N N . ILE A 1 101 ? -18.296 -0.430 13.034 1.00 96.88 101 ILE A N 1
ATOM 786 C CA . ILE A 1 101 ? -18.604 -1.795 13.463 1.00 96.88 101 ILE A CA 1
ATOM 787 C C . ILE A 1 101 ? -19.975 -1.761 14.125 1.00 96.88 101 ILE A C 1
ATOM 789 O O . ILE A 1 101 ? -20.195 -0.966 15.036 1.00 96.88 101 ILE A O 1
ATOM 793 N N . SER A 1 102 ? -20.894 -2.620 13.706 1.00 97.62 102 SER A N 1
ATOM 794 C CA . SER A 1 102 ? -22.204 -2.748 14.348 1.00 97.62 102 SER A CA 1
ATOM 795 C C . SER A 1 102 ? -22.676 -4.191 14.365 1.00 97.62 102 SER A C 1
ATOM 797 O O . SER A 1 102 ? -22.251 -4.976 13.531 1.00 97.62 102 SER A O 1
ATOM 799 N N . GLY A 1 103 ? -23.538 -4.566 15.300 1.00 97.06 103 GLY A N 1
ATOM 800 C CA . GLY A 1 103 ? -24.096 -5.916 15.309 1.00 97.06 103 GLY A CA 1
ATOM 801 C C . GLY A 1 103 ? -24.936 -6.214 16.545 1.00 97.06 103 GLY A C 1
ATOM 802 O O . GLY A 1 103 ? -24.928 -5.424 17.497 1.00 97.06 103 GLY A O 1
ATOM 803 N N . PRO A 1 104 ? -25.683 -7.330 16.528 1.00 96.38 104 PRO A N 1
ATOM 804 C CA . PRO A 1 104 ? -26.441 -7.792 17.680 1.00 96.38 104 PRO A CA 1
ATOM 805 C C . PRO A 1 104 ? -25.503 -8.384 18.736 1.00 96.38 104 PRO A C 1
ATOM 807 O O . PRO A 1 104 ? -24.593 -9.145 18.410 1.00 96.38 104 PRO A O 1
ATOM 810 N N . LEU A 1 105 ? -25.733 -8.053 20.003 1.00 94.38 105 LEU A N 1
ATOM 811 C CA . LEU A 1 105 ? -25.036 -8.699 21.111 1.00 94.38 105 LEU A CA 1
ATOM 812 C C . LEU A 1 105 ? -25.520 -10.144 21.250 1.00 94.38 105 LEU A C 1
ATOM 814 O O . LEU A 1 105 ? -26.713 -10.418 21.124 1.00 94.38 105 LEU A O 1
ATOM 818 N N . ASN A 1 106 ? -24.602 -11.058 21.552 1.00 94.62 106 ASN A N 1
ATOM 819 C CA . ASN A 1 106 ? -24.939 -12.453 21.832 1.00 94.62 106 ASN A CA 1
ATOM 820 C C . ASN A 1 106 ? -25.769 -12.582 23.118 1.00 94.62 106 ASN A C 1
ATOM 822 O O . ASN A 1 106 ? -26.633 -13.450 23.217 1.00 94.62 106 ASN A O 1
ATOM 826 N N . MET A 1 107 ? -25.498 -11.715 24.097 1.00 90.81 107 MET A N 1
ATOM 827 C CA . MET A 1 107 ? -26.220 -11.626 25.360 1.00 90.81 107 MET A CA 1
ATOM 828 C C . MET A 1 107 ? -26.613 -10.166 25.612 1.00 90.81 107 MET A C 1
ATOM 830 O O . MET A 1 107 ? -25.751 -9.2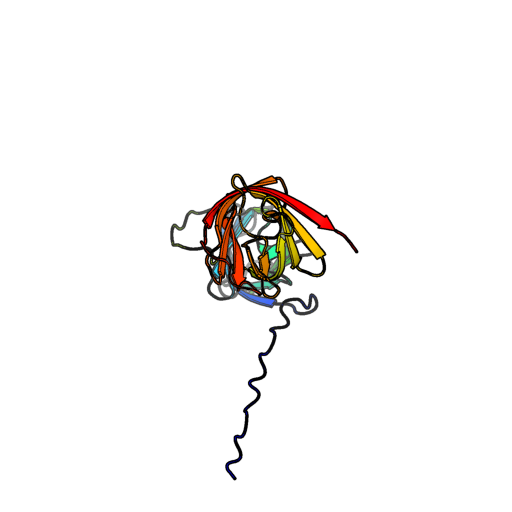90 25.488 1.00 90.81 107 MET A O 1
ATOM 834 N N . PRO A 1 108 ? -27.884 -9.880 25.950 1.00 87.56 108 PRO A N 1
ATOM 835 C CA . PRO A 1 108 ? -28.303 -8.528 26.279 1.00 87.56 108 PRO A CA 1
ATOM 836 C C . PRO A 1 108 ? -27.570 -7.948 27.495 1.00 87.56 108 PRO A C 1
ATOM 838 O O . PRO A 1 108 ? -27.221 -8.678 28.421 1.00 87.56 108 PRO A O 1
ATOM 841 N N . ILE A 1 109 ? -27.379 -6.629 27.508 1.00 86.88 109 ILE A N 1
ATOM 842 C CA . ILE A 1 109 ? -26.711 -5.886 28.589 1.00 86.88 109 ILE A CA 1
ATOM 843 C C . ILE A 1 109 ? -27.667 -4.822 29.124 1.00 86.88 109 ILE A C 1
ATOM 845 O O . ILE A 1 109 ? -28.183 -4.015 28.362 1.00 86.88 109 ILE A O 1
ATOM 849 N N . ASP A 1 110 ? -27.891 -4.769 30.431 1.00 85.75 110 ASP A N 1
ATOM 850 C CA . ASP A 1 110 ? -28.769 -3.768 31.043 1.00 85.75 110 ASP A CA 1
ATOM 851 C C . ASP A 1 110 ? -28.084 -3.140 32.271 1.00 85.75 110 ASP A C 1
ATOM 853 O O . ASP A 1 110 ? -27.683 -3.886 33.169 1.00 85.75 110 ASP A O 1
ATOM 857 N N . PRO A 1 111 ? -27.898 -1.804 32.333 1.00 81.06 111 PRO A N 1
ATOM 858 C CA . PRO A 1 111 ? -28.236 -0.798 31.322 1.00 81.06 111 PRO A CA 1
ATOM 859 C C . PRO A 1 111 ? -27.217 -0.710 30.177 1.00 81.06 111 PRO A C 1
ATOM 861 O O . PRO A 1 111 ? -26.023 -0.970 30.336 1.00 81.06 111 PRO A O 1
ATOM 864 N N . GLY A 1 112 ? -27.678 -0.262 29.005 1.00 74.81 112 GLY A N 1
ATOM 865 C CA . GLY A 1 112 ? -26.782 0.113 27.907 1.00 74.81 112 GLY A CA 1
ATOM 866 C C . GLY A 1 112 ? -25.832 1.260 28.294 1.00 74.81 112 GLY A C 1
ATOM 867 O O . GLY A 1 112 ? -26.138 2.078 29.157 1.00 74.81 112 GLY A O 1
ATOM 868 N N . SER A 1 113 ? -24.682 1.351 27.626 1.00 75.50 113 SER A N 1
ATOM 869 C CA . SER A 1 113 ? -23.610 2.319 27.892 1.00 75.50 113 SER A CA 1
ATOM 870 C C . SER A 1 113 ? -23.210 3.114 26.639 1.00 75.50 113 SER A C 1
ATOM 872 O O . SER A 1 113 ? -23.154 2.578 25.530 1.00 75.50 113 SER A O 1
ATOM 874 N N . SER A 1 114 ? -22.893 4.402 26.806 1.00 72.88 114 SER A N 1
ATOM 875 C CA . SER A 1 114 ? -22.285 5.253 25.766 1.00 72.88 114 SER A CA 1
ATOM 876 C C . SER A 1 114 ? -20.775 5.337 25.978 1.00 72.88 114 SER A C 1
ATOM 878 O O . SER A 1 114 ? -20.327 5.435 27.119 1.00 72.88 114 SER A O 1
ATOM 880 N N . ILE A 1 115 ? -19.990 5.312 24.897 1.00 75.06 115 ILE A N 1
ATOM 881 C CA . ILE A 1 115 ? -18.526 5.185 24.971 1.00 75.06 115 ILE A CA 1
ATOM 882 C C . ILE A 1 115 ? -17.792 6.080 23.962 1.00 75.06 115 ILE A C 1
ATOM 884 O O . ILE A 1 115 ? -18.239 6.294 22.833 1.00 75.06 115 ILE A O 1
ATOM 888 N N . SER A 1 116 ? -16.615 6.561 24.356 1.00 59.28 116 SER A N 1
ATOM 889 C CA . SER A 1 116 ? -15.626 7.226 23.497 1.00 59.28 116 SER A CA 1
ATOM 890 C C . SER A 1 116 ? -14.236 6.674 23.809 1.00 59.28 116 SER A C 1
ATOM 892 O O . SER A 1 116 ? -13.974 6.306 24.954 1.00 59.28 116 SER A O 1
ATOM 894 N N . ALA A 1 117 ? -13.371 6.522 22.798 1.00 70.06 117 ALA A N 1
ATOM 895 C CA . ALA A 1 117 ? -12.059 5.898 22.984 1.00 70.06 117 ALA A CA 1
ATOM 896 C C . ALA A 1 117 ? -11.132 5.959 21.753 1.00 70.06 117 ALA A C 1
ATOM 898 O O . ALA A 1 117 ? -11.437 6.607 20.751 1.00 70.06 117 ALA A O 1
ATOM 899 N N . TYR A 1 118 ? -9.982 5.277 21.837 1.00 53.12 118 TYR A N 1
ATOM 900 C CA . TYR A 1 118 ? -9.007 5.118 20.755 1.00 53.12 118 TYR A CA 1
ATOM 901 C C . TYR A 1 118 ? -8.910 3.658 20.289 1.00 53.12 118 TYR A C 1
ATOM 903 O O . TYR A 1 118 ? -8.776 2.742 21.103 1.00 53.12 118 TYR A O 1
ATOM 911 N N . TRP A 1 119 ? -8.967 3.440 18.974 1.00 42.41 119 TRP A N 1
ATOM 912 C CA . TRP A 1 119 ? -8.623 2.167 18.343 1.00 42.41 119 TRP A CA 1
ATOM 913 C C . TRP A 1 119 ? -7.119 2.098 18.161 1.00 42.41 119 TRP A C 1
ATOM 915 O O . TRP A 1 119 ? -6.536 2.993 17.553 1.00 42.41 119 TRP A O 1
ATOM 925 N N . SER A 1 120 ? -6.501 1.023 18.634 1.00 49.44 120 SER A N 1
ATOM 926 C CA . SER A 1 120 ? -5.096 0.713 18.392 1.00 49.44 120 SER A CA 1
ATOM 927 C C . SER A 1 120 ? -4.989 -0.729 17.919 1.00 49.44 120 SER A C 1
ATOM 929 O O . SER A 1 120 ? -5.651 -1.618 18.443 1.00 49.44 120 SER A O 1
ATOM 931 N N . ARG A 1 121 ? -4.162 -1.002 16.911 1.00 48.62 121 ARG A N 1
ATOM 932 C CA . ARG A 1 121 ? -3.901 -2.384 16.498 1.00 48.62 121 ARG A CA 1
ATOM 933 C C . ARG A 1 121 ? -2.929 -3.034 17.486 1.00 48.62 121 ARG A C 1
ATOM 935 O O . ARG A 1 121 ? -1.791 -2.588 17.595 1.00 48.62 121 ARG A O 1
ATOM 942 N N . SER A 1 122 ? -3.344 -4.117 18.135 1.00 41.09 122 SER A N 1
ATOM 943 C CA . SER A 1 122 ? -2.441 -5.089 18.751 1.00 41.09 122 SER A CA 1
ATOM 944 C C . SER A 1 122 ? -1.941 -6.029 17.654 1.00 41.09 122 SER A C 1
ATOM 946 O O . SER A 1 122 ? -2.722 -6.756 17.035 1.00 41.09 122 SER A O 1
ATOM 948 N N . GLN A 1 123 ? -0.643 -5.988 17.347 1.00 39.75 123 GLN A N 1
ATOM 949 C CA . GLN A 1 123 ? -0.024 -7.017 16.514 1.00 39.75 123 GLN A CA 1
ATOM 950 C C . GLN A 1 123 ? 0.211 -8.273 17.358 1.00 39.75 123 GLN A C 1
ATOM 952 O O . GLN A 1 123 ? 1.317 -8.530 17.823 1.00 39.75 123 GLN A O 1
ATOM 957 N N . GLY A 1 124 ? -0.840 -9.075 17.530 1.00 39.34 124 GLY A N 1
ATOM 958 C CA . GLY A 1 124 ? -0.676 -10.500 17.785 1.00 39.34 124 GLY A CA 1
ATOM 959 C C . GLY A 1 124 ? -0.095 -11.139 16.525 1.00 39.34 124 GLY A C 1
ATOM 960 O O . GLY A 1 124 ? -0.801 -11.302 15.530 1.00 39.34 124 GLY A O 1
ATOM 961 N N . TYR A 1 125 ? 1.209 -11.410 16.547 1.00 43.59 125 TYR A N 1
ATOM 962 C CA . TYR A 1 125 ? 1.943 -12.131 15.509 1.00 43.59 125 TYR A CA 1
ATOM 963 C C . TYR A 1 125 ? 1.292 -13.502 15.264 1.00 43.59 125 TYR A C 1
ATOM 965 O O . TYR A 1 125 ? 1.543 -14.461 15.985 1.00 43.59 125 TYR A O 1
ATOM 973 N N . ALA A 1 126 ? 0.477 -13.601 14.216 1.00 36.72 126 ALA A N 1
ATOM 974 C CA . ALA A 1 126 ? 0.235 -14.857 13.524 1.00 36.72 126 ALA A CA 1
ATOM 975 C C . ALA A 1 126 ? 1.156 -14.865 12.304 1.00 36.72 126 ALA A C 1
ATOM 977 O O . ALA A 1 126 ? 0.910 -14.196 11.300 1.00 36.72 126 ALA A O 1
ATOM 978 N N . HIS A 1 127 ? 2.267 -15.579 12.435 1.00 39.88 127 HIS A N 1
ATOM 979 C CA . HIS A 1 127 ? 3.156 -15.906 11.336 1.00 39.88 127 HIS A CA 1
ATOM 980 C C . HIS A 1 127 ? 2.451 -16.923 10.428 1.00 39.88 127 HIS A C 1
ATOM 982 O O . HIS A 1 127 ? 2.591 -18.120 10.634 1.00 39.88 127 HIS A O 1
ATOM 988 N N . ILE A 1 128 ? 1.677 -16.445 9.446 1.00 41.75 128 ILE A N 1
ATOM 989 C CA . ILE A 1 128 ? 1.382 -17.186 8.212 1.00 41.75 128 ILE A CA 1
ATOM 990 C C . ILE A 1 128 ? 1.318 -16.186 7.046 1.00 41.75 128 ILE A C 1
ATOM 992 O O . ILE A 1 128 ? 0.390 -15.395 6.934 1.00 41.75 128 ILE A O 1
ATOM 996 N N . GLN A 1 129 ? 2.422 -16.200 6.301 1.00 36.94 129 GLN A N 1
ATOM 997 C CA . GLN A 1 129 ? 2.684 -15.909 4.887 1.00 36.94 129 GLN A CA 1
ATOM 998 C C . GLN A 1 129 ? 1.863 -14.879 4.093 1.00 36.94 129 GLN A C 1
ATOM 1000 O O . GLN A 1 129 ? 0.642 -14.887 4.061 1.00 36.94 129 GLN A O 1
ATOM 1005 N N . GLU A 1 130 ? 2.641 -14.056 3.378 1.00 42.50 130 GLU A N 1
ATOM 1006 C CA . GLU A 1 130 ? 2.269 -13.181 2.266 1.00 42.50 130 GLU A CA 1
ATOM 1007 C C . GLU A 1 130 ? 1.035 -12.313 2.511 1.00 42.50 130 GLU A C 1
ATOM 1009 O O . GLU A 1 130 ? -0.093 -12.626 2.142 1.00 42.50 130 GLU A O 1
ATOM 1014 N N . VAL A 1 131 ? 1.296 -11.091 2.992 1.00 45.38 131 VAL A N 1
ATOM 1015 C CA . VAL A 1 131 ? 0.554 -9.960 2.432 1.00 45.38 131 VAL A CA 1
ATOM 1016 C C . VAL A 1 131 ? 0.672 -10.148 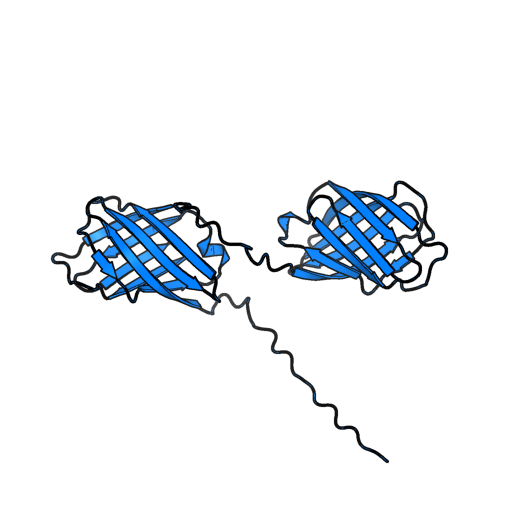0.927 1.00 45.38 131 VAL A C 1
ATOM 1018 O O . VAL A 1 131 ? 1.780 -10.020 0.402 1.00 45.38 131 VAL A O 1
ATOM 1021 N N . ILE A 1 132 ? -0.428 -10.502 0.257 1.00 47.22 132 ILE A N 1
ATOM 1022 C CA . ILE A 1 132 ? -0.557 -10.322 -1.183 1.00 47.22 132 ILE A CA 1
ATOM 1023 C C . ILE A 1 132 ? -0.403 -8.817 -1.357 1.00 47.22 132 ILE A C 1
ATOM 1025 O O . ILE A 1 132 ? -1.362 -8.048 -1.307 1.00 47.22 132 ILE A O 1
ATOM 1029 N N . LYS A 1 133 ? 0.849 -8.364 -1.422 1.00 54.34 133 LYS A N 1
ATOM 1030 C CA . LYS A 1 133 ? 1.181 -7.058 -1.927 1.00 54.34 133 LYS A CA 1
ATOM 1031 C C . LYS A 1 133 ? 0.737 -7.163 -3.365 1.00 54.34 133 LYS A C 1
ATOM 1033 O O . LYS A 1 133 ? 1.384 -7.835 -4.165 1.00 54.34 133 LYS A O 1
ATOM 1038 N N . MET A 1 134 ? -0.450 -6.637 -3.635 1.00 62.53 134 MET A N 1
ATOM 1039 C CA . MET A 1 134 ? -0.968 -6.588 -4.985 1.00 62.53 134 MET A CA 1
ATOM 1040 C C . MET A 1 134 ? -0.038 -5.662 -5.744 1.00 62.53 134 MET A C 1
ATOM 1042 O O . MET A 1 134 ? -0.145 -4.442 -5.656 1.00 62.53 134 MET A O 1
ATOM 1046 N N . SER A 1 135 ? 0.948 -6.265 -6.404 1.00 82.69 135 SER A N 1
ATOM 1047 C CA . SER A 1 135 ? 1.865 -5.542 -7.255 1.00 82.69 135 SER A CA 1
ATOM 1048 C C . SER A 1 135 ? 1.032 -4.922 -8.364 1.00 82.69 135 SER A C 1
ATOM 1050 O O . SER A 1 135 ? 0.410 -5.637 -9.153 1.00 82.69 135 SER A O 1
ATOM 1052 N N . ARG A 1 136 ? 0.996 -3.601 -8.400 1.00 92.19 136 ARG A N 1
ATOM 1053 C CA . ARG A 1 136 ? 0.382 -2.829 -9.465 1.00 92.19 136 ARG A CA 1
ATOM 1054 C C . ARG A 1 136 ? 1.314 -2.874 -10.664 1.00 92.19 136 ARG A C 1
ATOM 1056 O O . ARG A 1 136 ? 2.533 -2.813 -10.503 1.00 92.19 136 ARG A O 1
ATOM 1063 N N . THR A 1 137 ? 0.733 -3.003 -11.849 1.00 93.50 137 THR A N 1
ATOM 1064 C CA . THR A 1 137 ? 1.455 -2.871 -13.115 1.00 93.50 137 THR A CA 1
ATOM 1065 C C . THR A 1 137 ? 0.798 -1.759 -13.910 1.00 93.50 137 THR A C 1
ATOM 1067 O O . THR A 1 137 ? -0.425 -1.738 -14.009 1.00 93.50 137 THR A O 1
ATOM 1070 N N . VAL A 1 138 ? 1.597 -0.833 -14.431 1.00 95.50 138 VAL A N 1
ATOM 1071 C CA . VAL A 1 138 ? 1.132 0.222 -15.338 1.00 95.50 138 VAL A CA 1
ATOM 1072 C C . VAL A 1 138 ? 2.000 0.248 -16.583 1.00 95.50 138 VAL A C 1
ATOM 1074 O O . VAL A 1 138 ? 3.192 -0.071 -16.515 1.00 95.50 138 VAL A O 1
ATOM 1077 N N . ASP A 1 139 ? 1.402 0.648 -17.696 1.00 97.38 139 ASP A N 1
ATOM 1078 C CA . ASP A 1 139 ? 2.108 0.833 -18.954 1.00 97.38 139 ASP A CA 1
ATOM 1079 C C . ASP A 1 139 ? 2.765 2.217 -19.022 1.00 97.38 139 ASP A C 1
ATOM 1081 O O . ASP A 1 139 ? 2.431 3.155 -18.288 1.00 97.38 139 ASP A O 1
ATOM 1085 N N . GLY A 1 140 ? 3.744 2.334 -19.904 1.00 97.50 140 GLY A N 1
ATOM 1086 C CA . GLY A 1 140 ? 4.530 3.532 -20.114 1.00 97.50 140 GLY A CA 1
ATOM 1087 C C . GLY A 1 140 ? 5.527 3.339 -21.243 1.00 97.50 140 GLY A C 1
ATOM 1088 O O . GLY A 1 140 ? 5.415 2.422 -22.055 1.00 97.50 140 GLY A O 1
ATOM 1089 N N . PHE A 1 141 ? 6.537 4.199 -21.289 1.00 97.81 141 PHE A N 1
ATOM 1090 C CA . PHE A 1 141 ? 7.570 4.121 -22.317 1.00 97.81 141 PHE A CA 1
ATOM 1091 C C . PHE A 1 141 ? 8.958 4.437 -21.767 1.00 97.81 141 PHE A C 1
ATOM 1093 O O . PHE A 1 141 ? 9.107 5.046 -20.709 1.00 97.81 141 PHE A O 1
ATOM 1100 N N . ILE A 1 142 ? 9.987 4.023 -22.506 1.00 98.25 142 ILE A N 1
ATOM 1101 C CA . ILE A 1 142 ? 11.397 4.278 -22.210 1.00 98.25 142 ILE A CA 1
ATOM 1102 C C . ILE A 1 142 ? 12.086 4.824 -23.460 1.00 98.25 142 ILE A C 1
ATOM 1104 O O . ILE A 1 142 ? 11.917 4.285 -24.556 1.00 98.25 142 ILE A O 1
ATOM 1108 N N . ASP A 1 143 ? 12.907 5.856 -23.280 1.00 98.00 143 ASP A N 1
ATOM 1109 C CA . ASP A 1 143 ? 13.769 6.423 -24.318 1.00 98.00 143 ASP A CA 1
ATOM 1110 C C . ASP A 1 143 ? 15.214 6.549 -23.808 1.00 98.00 143 ASP A C 1
ATOM 1112 O O . ASP A 1 143 ? 15.480 7.191 -22.787 1.00 98.00 143 ASP A O 1
ATOM 1116 N N . CYS A 1 144 ? 16.159 5.939 -24.524 1.00 97.19 144 CYS A N 1
ATOM 1117 C CA . CYS A 1 144 ? 17.595 6.042 -24.290 1.00 97.19 144 CYS A CA 1
ATOM 1118 C C . CYS A 1 144 ? 18.286 6.513 -25.574 1.00 97.19 144 CYS A C 1
ATOM 1120 O O . CYS A 1 144 ? 18.633 5.717 -26.444 1.00 97.19 144 CYS A O 1
ATOM 1122 N N . LYS A 1 145 ? 18.500 7.828 -25.703 1.00 91.94 145 LYS A N 1
ATOM 1123 C CA . LYS A 1 145 ? 19.031 8.428 -26.942 1.00 91.94 145 LYS A CA 1
ATOM 1124 C C . LYS A 1 145 ? 20.549 8.326 -27.092 1.00 91.94 145 LYS A C 1
ATOM 1126 O O . LYS A 1 145 ? 21.044 8.289 -28.211 1.00 91.94 145 LYS A O 1
ATOM 1131 N N . ASN A 1 146 ? 21.289 8.336 -25.985 1.00 90.81 146 ASN A N 1
ATOM 1132 C CA . ASN A 1 146 ? 22.750 8.486 -25.981 1.00 90.81 146 ASN A CA 1
ATOM 1133 C C . ASN A 1 146 ? 23.492 7.298 -25.348 1.00 90.81 146 ASN A C 1
ATOM 1135 O O . ASN A 1 146 ? 24.680 7.418 -25.054 1.00 90.81 146 ASN A O 1
ATOM 1139 N N . GLY A 1 147 ? 22.794 6.193 -25.069 1.00 92.19 147 GLY A N 1
ATOM 1140 C CA . GLY A 1 147 ? 23.401 4.962 -24.561 1.00 92.19 147 GLY A CA 1
ATOM 1141 C C . GLY A 1 147 ? 23.895 4.997 -23.113 1.00 92.19 147 GLY A C 1
ATOM 1142 O O . GLY A 1 147 ? 24.317 3.976 -22.590 1.00 92.19 147 GLY A O 1
ATOM 1143 N N . THR A 1 148 ? 23.856 6.150 -22.446 1.00 96.00 148 THR A N 1
ATOM 1144 C CA . THR A 1 148 ? 24.384 6.333 -21.079 1.00 96.00 148 THR A CA 1
ATOM 1145 C C . THR A 1 148 ? 23.324 6.836 -20.109 1.00 96.00 148 THR A C 1
ATOM 1147 O O . THR A 1 148 ? 23.466 6.682 -18.896 1.00 96.00 148 THR A O 1
ATOM 1150 N N . ARG A 1 149 ? 22.238 7.423 -20.621 1.00 97.50 149 ARG A N 1
ATOM 1151 C CA . ARG A 1 149 ? 21.089 7.873 -19.836 1.00 97.50 149 ARG A CA 1
ATOM 1152 C C . ARG A 1 149 ? 19.796 7.451 -20.507 1.00 97.50 149 ARG A C 1
ATOM 1154 O O . ARG A 1 149 ? 19.685 7.494 -21.732 1.00 97.50 149 ARG A O 1
ATOM 1161 N N . PHE A 1 150 ? 18.812 7.092 -19.698 1.00 98.06 150 PHE A N 1
ATOM 1162 C CA . PHE A 1 150 ? 17.464 6.803 -20.167 1.00 98.06 150 PHE A CA 1
ATOM 1163 C C . PHE A 1 150 ? 16.434 7.533 -19.312 1.00 98.06 150 PHE A C 1
ATOM 1165 O O . PHE A 1 150 ? 16.673 7.819 -18.135 1.00 98.06 150 PHE A O 1
ATOM 1172 N N . THR A 1 151 ? 15.283 7.806 -19.912 1.00 98.12 151 THR A N 1
ATOM 1173 C CA . THR A 1 151 ? 14.098 8.302 -19.216 1.00 98.12 151 THR A CA 1
ATOM 1174 C C . THR A 1 151 ? 12.967 7.312 -19.434 1.00 98.12 151 THR A C 1
ATOM 1176 O O . THR A 1 151 ? 12.706 6.919 -20.569 1.00 98.12 151 THR A O 1
ATOM 1179 N N . ALA A 1 152 ? 12.329 6.896 -18.345 1.00 98.25 152 ALA A N 1
ATOM 1180 C CA . ALA A 1 152 ? 11.136 6.067 -18.348 1.00 98.25 152 ALA A CA 1
ATOM 1181 C C . ALA A 1 152 ? 9.963 6.870 -17.786 1.00 98.25 152 ALA A C 1
ATOM 1183 O O . ALA A 1 152 ? 10.122 7.529 -16.758 1.00 98.25 152 ALA A O 1
ATOM 1184 N N . SER A 1 153 ? 8.808 6.812 -18.434 1.00 97.81 153 SER A N 1
ATOM 1185 C CA . SER A 1 153 ? 7.640 7.625 -18.095 1.00 97.81 153 SER A CA 1
ATOM 1186 C C . SER A 1 153 ? 6.420 6.732 -17.925 1.00 97.81 153 SER A C 1
ATOM 1188 O O . SER A 1 153 ? 6.123 5.926 -18.806 1.00 97.81 153 SER A O 1
ATOM 1190 N N . PHE A 1 154 ? 5.722 6.889 -16.801 1.00 97.50 154 PHE A N 1
ATOM 1191 C CA . PHE A 1 154 ? 4.557 6.087 -16.426 1.00 97.50 154 PHE A CA 1
ATOM 1192 C C . PHE A 1 154 ? 3.470 6.980 -15.831 1.00 97.50 154 PHE A C 1
ATOM 1194 O O . PHE A 1 154 ? 3.775 7.871 -15.035 1.00 97.50 154 PHE A O 1
ATOM 1201 N N . THR A 1 155 ? 2.209 6.713 -16.162 1.00 94.88 155 THR A N 1
ATOM 1202 C CA . THR A 1 155 ? 1.061 7.404 -15.562 1.00 94.88 155 THR A CA 1
ATOM 1203 C C . THR A 1 155 ? 0.436 6.503 -14.502 1.00 94.88 155 THR A C 1
ATOM 1205 O O . THR A 1 155 ? -0.049 5.415 -14.803 1.00 94.88 155 THR A O 1
ATOM 1208 N N . VAL A 1 156 ? 0.455 6.944 -13.245 1.00 92.12 156 VAL A N 1
ATOM 1209 C CA . VAL A 1 156 ? -0.108 6.215 -12.100 1.00 92.12 156 VAL A CA 1
ATOM 1210 C C . VAL A 1 156 ? -1.154 7.101 -11.446 1.00 92.12 156 VAL A C 1
ATOM 1212 O O . VAL A 1 156 ? -0.822 8.189 -10.983 1.00 92.12 156 VAL A O 1
ATOM 1215 N N . ASP A 1 157 ? -2.406 6.646 -11.408 1.00 88.69 157 ASP A N 1
ATOM 1216 C CA . ASP A 1 157 ? -3.524 7.380 -10.792 1.00 88.69 157 ASP A CA 1
ATOM 1217 C C . ASP A 1 157 ? -3.666 8.820 -11.333 1.00 88.69 157 ASP A C 1
ATOM 1219 O O . ASP A 1 157 ? -3.910 9.765 -10.587 1.00 88.69 157 ASP A O 1
ATOM 1223 N N . GLY A 1 158 ? -3.452 8.996 -12.645 1.00 87.88 158 GLY A N 1
ATOM 1224 C CA . GLY A 1 158 ? -3.508 10.299 -13.321 1.00 87.88 158 GLY A CA 1
ATOM 1225 C C . GLY A 1 158 ? -2.280 11.196 -13.117 1.00 87.88 158 GLY A C 1
ATOM 1226 O O . GLY A 1 158 ? -2.272 12.323 -13.596 1.00 87.88 158 GLY A O 1
ATOM 1227 N N . ILE A 1 159 ? -1.238 10.715 -12.432 1.00 90.69 159 ILE A N 1
ATOM 1228 C CA . ILE A 1 159 ? -0.005 11.463 -12.161 1.00 90.69 159 ILE A CA 1
ATOM 1229 C C . ILE A 1 159 ? 1.143 10.896 -12.996 1.00 90.69 159 ILE A C 1
ATOM 1231 O O . ILE A 1 159 ? 1.356 9.682 -13.037 1.00 90.69 159 ILE A O 1
ATOM 1235 N N . ASN A 1 160 ? 1.929 11.780 -13.614 1.00 94.88 160 ASN A N 1
ATOM 1236 C CA . ASN A 1 160 ? 3.076 11.398 -14.429 1.00 94.88 160 ASN A CA 1
ATOM 1237 C C . ASN A 1 160 ? 4.346 11.232 -13.579 1.00 94.88 160 ASN A C 1
ATOM 1239 O O . ASN A 1 160 ? 4.859 12.181 -12.978 1.00 94.88 160 ASN A O 1
ATOM 1243 N N . TYR A 1 161 ? 4.883 10.014 -13.575 1.00 97.25 161 TYR A N 1
ATOM 1244 C CA . TYR A 1 161 ? 6.132 9.640 -12.919 1.00 97.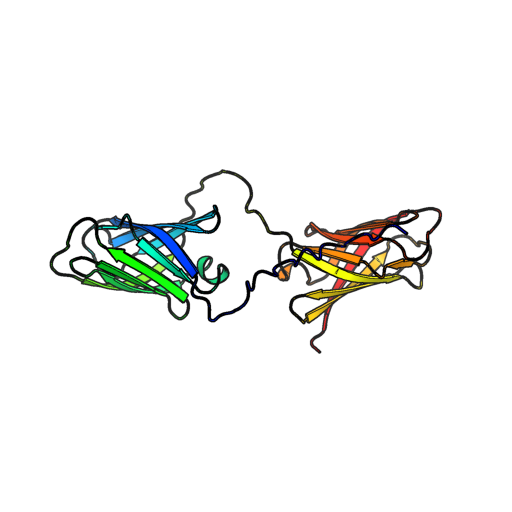25 161 TYR A CA 1
ATOM 1245 C C . TYR A 1 161 ? 7.224 9.406 -13.957 1.00 97.25 161 TYR A C 1
ATOM 1247 O O . TYR A 1 161 ? 7.125 8.512 -14.796 1.00 97.25 161 TYR A O 1
ATOM 1255 N N . ASN A 1 162 ? 8.301 10.185 -13.864 1.00 97.81 162 ASN A N 1
ATOM 1256 C CA . ASN A 1 162 ? 9.465 10.072 -14.732 1.00 97.81 162 ASN A CA 1
ATOM 1257 C C . ASN A 1 162 ? 10.659 9.534 -13.950 1.00 97.81 162 ASN A C 1
ATOM 1259 O O . ASN A 1 162 ? 11.124 10.173 -13.009 1.00 97.81 162 ASN A O 1
ATOM 1263 N N . TYR A 1 163 ? 11.197 8.391 -14.354 1.00 98.06 163 TYR A N 1
ATOM 1264 C CA . TYR A 1 163 ? 12.462 7.879 -13.846 1.00 98.06 163 TYR A CA 1
ATOM 1265 C C . TYR A 1 163 ? 13.584 8.222 -14.814 1.00 98.06 163 TYR A C 1
ATOM 1267 O O . TYR A 1 163 ? 13.571 7.783 -15.961 1.00 98.06 163 TYR A O 1
ATOM 1275 N N . THR A 1 164 ? 14.574 8.988 -14.362 1.00 98.19 164 THR A N 1
ATOM 1276 C CA . THR A 1 164 ? 15.784 9.246 -15.154 1.00 98.19 164 THR A CA 1
ATOM 1277 C C . THR A 1 164 ? 16.945 8.459 -14.575 1.00 98.19 164 THR A C 1
ATOM 1279 O O . THR A 1 164 ? 17.393 8.754 -13.466 1.00 98.19 164 THR A O 1
ATOM 1282 N N . GLY A 1 165 ? 17.430 7.471 -15.327 1.00 97.88 165 GLY A N 1
ATOM 1283 C CA . GLY A 1 165 ? 18.551 6.615 -14.949 1.00 97.88 165 GLY A CA 1
ATOM 1284 C C . GLY A 1 165 ? 19.838 6.966 -15.689 1.00 97.88 165 GLY A C 1
ATOM 1285 O O . GLY A 1 165 ? 19.818 7.317 -16.869 1.00 97.88 165 GLY A O 1
ATOM 1286 N N . SER A 1 166 ? 20.966 6.847 -14.991 1.00 98.12 166 SER A N 1
ATOM 1287 C CA . SER A 1 166 ? 22.315 6.885 -15.555 1.00 98.12 166 SER A CA 1
ATOM 1288 C C . SER A 1 166 ? 22.924 5.490 -15.474 1.00 98.12 166 SER A C 1
ATOM 1290 O O . SER A 1 166 ? 23.000 4.916 -14.388 1.00 98.12 166 SER A O 1
ATOM 1292 N N . LEU A 1 167 ? 23.351 4.959 -16.617 1.00 97.56 167 LEU A N 1
ATOM 1293 C CA . LEU A 1 167 ? 23.979 3.646 -16.745 1.00 97.56 167 LEU A CA 1
ATOM 1294 C C . LEU A 1 167 ? 25.474 3.754 -16.412 1.00 97.56 167 LEU A C 1
ATOM 1296 O O . LEU A 1 167 ? 26.128 4.726 -16.792 1.00 97.56 167 LEU A O 1
ATOM 1300 N N . GLY A 1 168 ? 26.019 2.765 -15.704 1.00 94.31 168 GLY A N 1
ATOM 1301 C CA . GLY A 1 168 ? 27.450 2.678 -15.395 1.00 94.31 168 GLY A CA 1
ATOM 1302 C C . GLY A 1 168 ? 28.311 2.343 -16.616 1.00 94.31 168 GLY A C 1
ATOM 1303 O O . GLY A 1 168 ? 29.498 2.657 -16.645 1.00 94.31 168 GLY A O 1
ATOM 1304 N N . ASN A 1 169 ? 27.708 1.742 -17.640 1.00 92.75 169 ASN A N 1
ATOM 1305 C CA . ASN A 1 169 ? 28.311 1.395 -18.919 1.00 92.75 169 ASN A CA 1
ATOM 1306 C C . ASN A 1 169 ? 27.471 1.936 -20.082 1.00 92.75 169 ASN A C 1
ATOM 1308 O O . ASN A 1 169 ? 26.253 2.062 -19.979 1.00 92.75 169 ASN A O 1
ATOM 1312 N N . SER A 1 170 ? 28.133 2.240 -21.200 1.00 95.50 170 SER A N 1
ATOM 1313 C CA . SER A 1 170 ? 27.448 2.638 -22.432 1.00 95.50 170 SER A CA 1
ATOM 1314 C C . SER A 1 170 ? 26.819 1.422 -23.113 1.00 95.50 170 SER A C 1
ATOM 1316 O O . SER A 1 170 ? 27.458 0.373 -23.221 1.00 95.50 170 SER A O 1
ATOM 1318 N N . VAL A 1 171 ? 25.590 1.577 -23.597 1.00 96.00 171 VAL A N 1
ATOM 1319 C CA . VAL A 1 171 ? 24.849 0.589 -24.395 1.00 96.00 171 VAL A CA 1
ATOM 1320 C C . VAL A 1 171 ? 24.368 1.224 -25.707 1.00 96.00 171 VAL A C 1
ATOM 1322 O O . VAL A 1 171 ? 24.314 2.451 -25.803 1.00 96.00 171 VAL A O 1
ATOM 1325 N N . PRO A 1 172 ? 24.008 0.445 -26.742 1.00 96.81 172 PRO A N 1
ATOM 1326 C CA . PRO A 1 172 ? 23.349 1.000 -27.922 1.00 96.81 172 PRO A CA 1
ATOM 1327 C C . PRO A 1 172 ? 22.074 1.781 -27.547 1.00 96.81 172 PRO A C 1
ATOM 1329 O O . PRO A 1 172 ? 21.362 1.351 -26.640 1.00 96.81 172 PRO A O 1
ATOM 1332 N N . PRO A 1 173 ? 21.751 2.902 -28.221 1.00 96.69 173 PRO A N 1
ATOM 1333 C CA . PRO A 1 173 ? 20.482 3.600 -28.024 1.00 96.69 173 PRO A CA 1
ATOM 1334 C C . PRO A 1 173 ? 19.281 2.670 -28.226 1.00 96.69 173 PRO A C 1
ATOM 1336 O O . PRO A 1 173 ? 19.285 1.836 -29.132 1.00 96.69 173 PRO A O 1
ATOM 1339 N N . PHE A 1 174 ? 18.238 2.834 -27.417 1.00 97.12 174 PHE A N 1
ATOM 1340 C CA . PHE A 1 174 ? 17.053 1.978 -27.466 1.00 97.12 174 PHE A CA 1
ATOM 1341 C C . PHE A 1 174 ? 15.782 2.732 -27.072 1.00 97.12 174 PHE A C 1
ATOM 1343 O O . PHE A 1 174 ? 15.826 3.776 -26.416 1.00 97.12 174 PHE A O 1
ATOM 1350 N N . LYS A 1 175 ? 14.636 2.179 -27.478 1.00 97.94 175 LYS A N 1
ATOM 1351 C CA . LYS A 1 175 ? 13.297 2.652 -27.115 1.00 97.94 175 LYS A CA 1
ATOM 1352 C C . LYS A 1 175 ? 12.398 1.474 -26.778 1.00 97.94 175 LYS A C 1
ATOM 1354 O O . LYS A 1 175 ? 12.576 0.390 -27.334 1.00 97.94 175 LYS A O 1
ATOM 1359 N N . CYS A 1 176 ? 11.445 1.711 -25.890 1.00 97.50 176 CYS A N 1
ATOM 1360 C CA . CYS A 1 176 ? 10.385 0.774 -25.550 1.00 97.50 176 CYS A CA 1
ATOM 1361 C C . CYS A 1 176 ? 9.072 1.556 -25.420 1.00 97.50 176 CYS A C 1
ATOM 1363 O O . CYS A 1 176 ? 8.945 2.362 -24.505 1.00 97.50 176 CYS A O 1
ATOM 1365 N N . PHE A 1 177 ? 8.124 1.364 -26.338 1.00 96.00 177 PHE A N 1
ATOM 1366 C CA . PHE A 1 177 ? 6.803 2.017 -26.289 1.00 96.00 177 PHE A CA 1
ATOM 1367 C C . PHE A 1 177 ? 5.780 1.262 -25.436 1.00 96.00 177 PHE A C 1
ATOM 1369 O O . PHE A 1 177 ? 4.766 1.838 -25.070 1.00 96.00 177 PHE A O 1
ATOM 1376 N N . GLU A 1 178 ? 6.061 0.000 -25.116 1.00 94.31 178 GLU A N 1
ATOM 1377 C CA . GLU A 1 178 ? 5.218 -0.874 -24.292 1.00 94.31 178 GLU A CA 1
ATOM 1378 C C . GLU A 1 178 ? 5.981 -1.261 -23.018 1.00 94.31 178 GLU A C 1
ATOM 1380 O O . GLU A 1 178 ? 6.177 -2.437 -22.695 1.00 94.31 178 GLU A O 1
ATOM 1385 N N . ALA A 1 179 ? 6.517 -0.252 -22.328 1.00 98.00 179 ALA A N 1
ATOM 1386 C CA . ALA A 1 179 ? 7.218 -0.470 -21.075 1.00 98.00 179 ALA A CA 1
ATOM 1387 C C . ALA A 1 179 ? 6.204 -0.689 -19.952 1.00 98.00 179 ALA A C 1
ATOM 1389 O O . ALA A 1 179 ? 5.178 -0.025 -19.892 1.00 98.00 179 ALA A O 1
ATOM 1390 N N . ARG A 1 180 ? 6.519 -1.580 -19.019 1.00 97.88 180 ARG A N 1
ATOM 1391 C CA . ARG A 1 180 ? 5.703 -1.895 -17.849 1.00 97.88 180 ARG A CA 1
ATOM 1392 C C . ARG A 1 180 ? 6.464 -1.580 -16.578 1.00 97.88 180 ARG A C 1
ATOM 1394 O O . ARG A 1 180 ? 7.591 -2.046 -16.395 1.00 97.88 180 ARG A O 1
ATOM 1401 N N . LEU A 1 181 ? 5.821 -0.839 -15.686 1.00 98.31 181 LEU A N 1
ATOM 1402 C CA . LEU A 1 181 ? 6.286 -0.563 -14.333 1.00 98.31 181 LEU A CA 1
ATOM 1403 C C . LEU A 1 181 ? 5.505 -1.425 -13.347 1.00 98.31 181 LEU A C 1
ATOM 1405 O O . LEU A 1 181 ? 4.295 -1.264 -13.215 1.00 98.31 181 LEU A O 1
ATOM 1409 N N . LYS A 1 182 ? 6.206 -2.292 -12.615 1.00 97.50 182 LYS A N 1
ATOM 1410 C CA . LYS A 1 182 ? 5.652 -3.113 -11.537 1.00 97.50 182 LYS A CA 1
ATOM 1411 C C . LYS A 1 182 ? 6.124 -2.601 -10.176 1.00 97.50 182 LYS A C 1
ATOM 1413 O O . LYS A 1 182 ? 7.325 -2.485 -9.930 1.00 97.50 182 LYS A O 1
ATOM 1418 N N . PHE A 1 183 ? 5.183 -2.315 -9.282 1.00 95.38 183 PHE A N 1
ATOM 1419 C CA . PHE A 1 183 ? 5.446 -1.750 -7.955 1.00 95.38 183 PHE A CA 1
ATOM 1420 C C . PHE A 1 183 ? 4.359 -2.154 -6.950 1.00 95.38 183 PHE A C 1
ATOM 1422 O O . PHE A 1 183 ? 3.255 -2.508 -7.339 1.00 95.38 183 PHE A O 1
ATOM 1429 N N . ASP A 1 184 ? 4.646 -2.098 -5.651 1.00 90.12 184 ASP A N 1
ATOM 1430 C CA . ASP A 1 184 ? 3.670 -2.429 -4.601 1.00 90.12 184 ASP A CA 1
ATOM 1431 C C . ASP A 1 184 ? 2.862 -1.196 -4.167 1.00 90.12 184 ASP A C 1
ATOM 1433 O O . ASP A 1 184 ? 1.686 -1.288 -3.829 1.00 90.12 184 ASP A O 1
ATOM 1437 N N . GLU A 1 185 ? 3.509 -0.030 -4.118 1.00 90.19 185 GLU A N 1
ATOM 1438 C CA . GLU A 1 185 ? 2.953 1.196 -3.543 1.00 90.19 185 GLU A CA 1
ATOM 1439 C C . GLU A 1 185 ? 3.602 2.454 -4.135 1.00 90.19 185 GLU A C 1
ATOM 1441 O O . GLU A 1 185 ? 4.803 2.490 -4.401 1.00 90.19 185 GLU A O 1
ATOM 1446 N N . THR A 1 186 ? 2.830 3.531 -4.292 1.00 91.81 186 THR A N 1
ATOM 1447 C CA . THR A 1 186 ? 3.287 4.774 -4.946 1.00 91.81 186 THR A CA 1
ATOM 1448 C C . THR A 1 186 ? 4.471 5.435 -4.237 1.00 91.81 186 THR A C 1
ATOM 1450 O O . THR A 1 186 ? 5.314 6.047 -4.887 1.00 91.81 186 THR A O 1
ATOM 1453 N N . ARG A 1 187 ? 4.633 5.240 -2.918 1.00 89.88 187 ARG A N 1
ATOM 1454 C CA . ARG A 1 187 ? 5.809 5.739 -2.174 1.00 89.88 187 ARG A CA 1
ATOM 1455 C C . ARG A 1 187 ? 7.140 5.148 -2.658 1.00 89.88 187 ARG A C 1
ATOM 1457 O O . ARG A 1 187 ? 8.192 5.734 -2.399 1.00 89.88 187 ARG A O 1
ATOM 1464 N N . GLN A 1 188 ? 7.119 4.011 -3.361 1.00 92.69 188 GLN A N 1
ATOM 1465 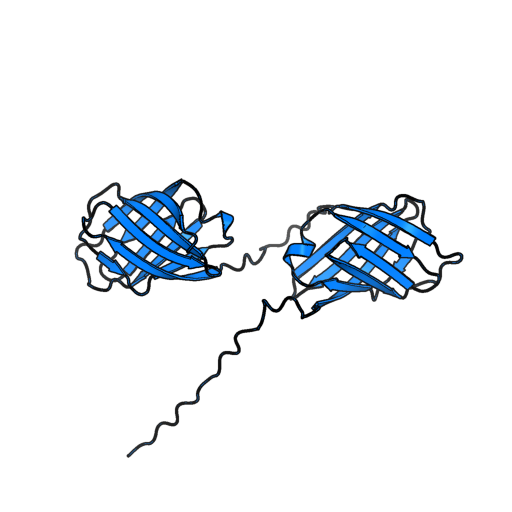C CA . GLN A 1 188 ? 8.312 3.443 -3.992 1.00 92.69 188 GLN A CA 1
ATOM 1466 C C . GLN A 1 188 ? 8.771 4.240 -5.225 1.00 92.69 188 GLN A C 1
ATOM 1468 O O . GLN A 1 188 ? 9.942 4.140 -5.592 1.00 92.69 188 GLN A O 1
ATOM 1473 N N . LEU A 1 189 ? 7.895 5.049 -5.827 1.00 96.06 189 LEU A N 1
ATOM 1474 C CA . LEU A 1 189 ? 8.155 5.843 -7.034 1.00 96.06 189 LEU A CA 1
ATOM 1475 C C . LEU A 1 189 ? 8.698 7.236 -6.685 1.00 96.06 189 LEU A C 1
ATOM 1477 O O . LEU A 1 189 ? 8.269 8.257 -7.214 1.00 96.06 189 LEU A O 1
ATOM 1481 N N . THR A 1 190 ? 9.617 7.286 -5.720 1.00 92.31 190 THR A N 1
ATOM 1482 C CA . THR A 1 190 ? 10.196 8.529 -5.204 1.00 92.31 190 THR A CA 1
ATOM 1483 C C . THR A 1 190 ? 11.698 8.380 -4.974 1.00 92.31 190 THR A C 1
ATOM 1485 O O . THR A 1 190 ? 12.210 7.268 -4.798 1.00 92.31 190 THR A O 1
ATOM 1488 N N . SER A 1 191 ? 12.397 9.520 -4.888 1.00 91.06 191 SER A N 1
ATOM 1489 C CA . SER A 1 191 ? 13.812 9.612 -4.503 1.00 91.06 191 SER A CA 1
ATOM 1490 C C . SER A 1 191 ? 14.780 8.958 -5.508 1.00 91.06 191 SER A C 1
ATOM 1492 O O . SER A 1 191 ? 14.392 8.507 -6.587 1.00 91.06 191 SER A O 1
ATOM 1494 N N . THR A 1 192 ? 16.068 8.958 -5.161 1.00 95.44 192 THR A N 1
ATOM 1495 C CA . THR A 1 192 ? 17.149 8.347 -5.942 1.00 95.44 192 THR A CA 1
ATOM 1496 C C . THR A 1 192 ? 17.338 6.897 -5.518 1.00 95.44 192 THR A C 1
ATOM 1498 O O . THR A 1 192 ? 17.340 6.585 -4.322 1.00 95.44 192 THR A O 1
ATOM 1501 N N . ARG A 1 193 ? 17.499 5.995 -6.483 1.00 96.00 193 ARG A N 1
ATOM 1502 C CA . ARG A 1 193 ? 17.682 4.559 -6.258 1.00 96.00 193 ARG A CA 1
ATOM 1503 C C . ARG A 1 193 ? 18.767 4.002 -7.164 1.00 96.00 193 ARG A C 1
ATOM 1505 O O . ARG A 1 193 ? 18.895 4.425 -8.312 1.00 96.00 193 ARG A O 1
ATOM 1512 N N . LEU A 1 194 ? 19.507 3.035 -6.629 1.00 97.75 194 LEU A N 1
ATOM 1513 C CA . LEU A 1 194 ? 20.349 2.153 -7.428 1.00 97.75 194 LEU A CA 1
ATOM 1514 C C . LEU A 1 194 ? 19.469 1.155 -8.180 1.00 97.75 194 LEU A C 1
ATOM 1516 O O . LEU A 1 194 ? 18.387 0.800 -7.697 1.00 97.75 194 LEU A O 1
ATOM 1520 N N . PHE A 1 195 ? 19.946 0.701 -9.331 1.00 98.31 195 PHE A N 1
ATOM 1521 C CA . PHE A 1 195 ? 19.303 -0.347 -10.109 1.00 98.31 195 PHE A CA 1
ATOM 1522 C C . PHE A 1 195 ? 20.329 -1.287 -10.736 1.00 98.31 195 PHE A C 1
ATOM 1524 O O . PHE A 1 195 ? 21.479 -0.910 -10.976 1.00 98.31 195 PHE A O 1
ATOM 1531 N N . GLU A 1 196 ? 19.860 -2.487 -11.052 1.00 98.44 196 GLU A N 1
ATOM 1532 C CA . GLU A 1 196 ? 20.562 -3.505 -11.831 1.00 98.44 196 GLU A CA 1
ATOM 1533 C C . GLU A 1 196 ? 19.597 -4.084 -12.867 1.00 98.44 196 GLU A C 1
ATOM 1535 O O . GLU A 1 196 ? 18.383 -4.096 -12.654 1.00 98.44 196 GLU A O 1
ATOM 1540 N N . GLY A 1 197 ? 20.105 -4.549 -14.003 1.00 97.69 197 GLY A N 1
ATOM 1541 C CA . GLY A 1 197 ? 19.247 -5.067 -15.056 1.00 97.69 197 GLY A CA 1
ATOM 1542 C C . GLY A 1 197 ? 19.978 -5.636 -16.259 1.00 97.69 197 GLY A C 1
ATOM 1543 O O . GLY A 1 197 ? 21.206 -5.689 -16.320 1.00 97.69 197 GLY A O 1
ATOM 1544 N N . ILE A 1 198 ? 19.181 -6.052 -17.235 1.00 97.94 198 ILE A N 1
ATOM 1545 C CA . ILE A 1 198 ? 19.622 -6.554 -18.531 1.00 97.94 198 ILE A CA 1
ATOM 1546 C C . ILE A 1 198 ? 18.869 -5.778 -19.608 1.00 97.94 198 ILE A C 1
ATOM 1548 O O . ILE A 1 198 ? 17.652 -5.611 -19.528 1.00 97.94 198 ILE A O 1
ATOM 1552 N N . ILE A 1 199 ? 19.604 -5.320 -20.614 1.00 97.94 199 ILE A N 1
ATOM 1553 C CA . ILE A 1 199 ? 19.064 -4.822 -21.876 1.00 97.94 199 ILE A CA 1
ATOM 1554 C C . ILE A 1 199 ? 19.447 -5.874 -22.912 1.00 97.94 199 ILE A C 1
ATOM 1556 O O . ILE A 1 199 ? 20.576 -5.902 -23.405 1.00 97.94 199 ILE A O 1
ATOM 1560 N N . GLY A 1 200 ? 18.547 -6.826 -23.128 1.00 97.12 200 GLY A N 1
ATOM 1561 C CA . GLY A 1 200 ? 18.724 -7.924 -24.062 1.00 97.12 200 GLY A CA 1
ATOM 1562 C C . GLY A 1 200 ? 18.572 -7.464 -25.511 1.00 97.12 200 GLY A C 1
ATOM 1563 O O . GLY A 1 200 ? 18.293 -6.295 -25.778 1.00 97.12 200 GLY A O 1
ATOM 1564 N N . PRO A 1 201 ? 18.747 -8.378 -26.479 1.00 97.00 201 PRO A N 1
ATO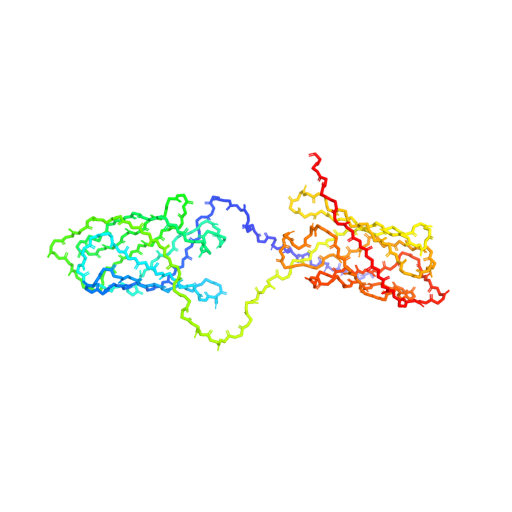M 1565 C CA . PRO A 1 201 ? 18.594 -8.032 -27.881 1.00 97.00 201 PRO A CA 1
ATOM 1566 C C . PRO A 1 201 ? 17.193 -7.559 -28.256 1.00 97.00 201 PRO A C 1
ATOM 1568 O O . PRO A 1 201 ? 17.065 -6.777 -29.183 1.00 97.00 201 PRO A O 1
ATOM 1571 N N . THR A 1 202 ? 16.150 -8.018 -27.564 1.00 97.75 202 THR A N 1
ATOM 1572 C CA . THR A 1 202 ? 14.745 -7.724 -27.900 1.00 97.75 202 THR A CA 1
ATOM 1573 C C . THR A 1 202 ? 13.933 -7.205 -26.724 1.00 97.75 202 THR A C 1
ATOM 1575 O O . THR A 1 202 ? 12.848 -6.672 -26.926 1.00 97.75 202 THR A O 1
ATOM 1578 N N . ASP A 1 203 ? 14.421 -7.356 -25.502 1.00 97.50 203 ASP A N 1
ATOM 1579 C CA . ASP A 1 203 ? 13.717 -7.046 -24.267 1.00 97.50 203 ASP A CA 1
ATOM 1580 C C . ASP A 1 203 ? 14.635 -6.340 -23.269 1.00 97.50 203 ASP A C 1
ATOM 1582 O O . ASP A 1 203 ? 15.859 -6.341 -23.390 1.00 97.50 203 ASP A O 1
ATOM 1586 N N . LEU A 1 204 ? 14.041 -5.706 -22.265 1.00 98.06 204 LEU A N 1
ATOM 1587 C CA . LEU A 1 204 ? 14.774 -5.187 -21.121 1.00 98.06 204 LEU A CA 1
ATOM 1588 C C . LEU A 1 204 ? 14.064 -5.528 -19.819 1.00 98.06 204 LEU A C 1
ATOM 1590 O O . LEU A 1 204 ? 12.836 -5.638 -19.757 1.00 98.06 204 LEU A O 1
ATOM 1594 N N . LYS A 1 205 ? 14.860 -5.629 -18.757 1.00 98.44 205 LYS A N 1
ATOM 1595 C CA . LYS A 1 205 ? 14.392 -5.733 -17.379 1.00 98.44 205 LYS A CA 1
ATOM 1596 C C . LYS A 1 205 ? 15.366 -5.024 -16.448 1.00 98.44 205 LYS A C 1
ATOM 1598 O O . LYS A 1 205 ? 16.540 -5.378 -16.389 1.00 98.44 205 LYS A O 1
ATOM 1603 N N . ILE A 1 206 ? 14.865 -4.049 -15.703 1.00 98.44 206 ILE A N 1
ATOM 1604 C CA . ILE A 1 206 ? 15.600 -3.256 -14.720 1.00 98.44 206 ILE A CA 1
ATOM 1605 C C . ILE A 1 206 ? 14.888 -3.383 -13.374 1.00 98.44 206 ILE A C 1
ATOM 1607 O O . ILE A 1 206 ? 13.686 -3.149 -13.278 1.00 98.44 206 ILE A O 1
ATOM 1611 N N . THR A 1 207 ? 15.637 -3.705 -12.325 1.00 98.31 207 THR A N 1
ATOM 1612 C CA . THR A 1 207 ? 15.147 -3.811 -10.950 1.00 98.31 207 THR A CA 1
ATOM 1613 C C . THR A 1 207 ? 15.826 -2.752 -10.092 1.00 98.31 207 THR A C 1
ATOM 1615 O O . THR A 1 207 ? 17.051 -2.714 -9.973 1.00 98.31 207 THR A O 1
ATOM 1618 N N . LEU A 1 208 ? 15.033 -1.884 -9.469 1.00 97.69 208 LEU A N 1
ATOM 1619 C CA . LEU A 1 208 ? 15.514 -0.892 -8.511 1.00 97.69 208 LEU A CA 1
ATOM 1620 C C . LEU A 1 208 ? 15.720 -1.546 -7.135 1.00 97.69 208 LEU A C 1
ATOM 1622 O O . LEU A 1 208 ? 15.042 -2.508 -6.773 1.00 97.69 208 LEU A O 1
ATOM 1626 N N . ALA A 1 209 ? 16.587 -0.963 -6.306 1.00 95.31 209 ALA A N 1
ATOM 1627 C CA . ALA A 1 209 ? 16.905 -1.466 -4.963 1.00 95.31 209 ALA A CA 1
ATOM 1628 C C . ALA A 1 209 ? 15.680 -1.644 -4.035 1.00 95.31 209 ALA A C 1
ATOM 1630 O O . ALA A 1 209 ? 15.709 -2.439 -3.099 1.00 95.31 209 ALA A O 1
ATOM 1631 N N . ASN A 1 210 ? 14.584 -0.921 -4.288 1.00 92.50 210 ASN A N 1
ATOM 1632 C CA . ASN A 1 210 ? 13.321 -1.041 -3.553 1.00 92.50 210 ASN A CA 1
ATOM 1633 C C . ASN A 1 210 ? 12.315 -2.012 -4.199 1.00 92.50 210 ASN A C 1
ATOM 1635 O O . ASN A 1 210 ? 11.125 -1.936 -3.883 1.00 92.50 210 ASN A O 1
ATOM 1639 N N . LYS A 1 211 ? 12.795 -2.919 -5.061 1.00 95.69 211 LYS A N 1
ATOM 1640 C CA . LYS A 1 211 ? 12.037 -3.976 -5.753 1.00 95.69 211 LYS A CA 1
ATOM 1641 C C . LYS A 1 211 ? 11.032 -3.491 -6.803 1.00 95.69 211 LYS A C 1
ATOM 1643 O O . LYS A 1 211 ? 10.229 -4.289 -7.272 1.00 95.69 211 LYS A O 1
ATOM 1648 N N . VAL A 1 212 ? 11.075 -2.214 -7.177 1.00 97.06 212 VAL A N 1
ATOM 1649 C CA . VAL A 1 212 ? 10.344 -1.725 -8.353 1.00 97.06 212 VAL A CA 1
ATOM 1650 C C . VAL A 1 212 ? 11.002 -2.299 -9.602 1.00 97.06 212 VAL A C 1
ATOM 1652 O O . VAL A 1 212 ? 12.226 -2.258 -9.722 1.00 97.06 212 VAL A O 1
ATOM 1655 N N . GLU A 1 213 ? 10.199 -2.825 -10.517 1.00 98.44 213 GLU A N 1
ATOM 1656 C CA . GLU A 1 213 ? 10.672 -3.424 -11.762 1.00 98.44 213 GLU A CA 1
ATOM 1657 C C . GLU A 1 213 ? 10.161 -2.621 -12.959 1.00 98.44 213 GLU A C 1
ATOM 1659 O O . GLU A 1 213 ? 8.978 -2.299 -13.045 1.00 98.44 213 GLU A O 1
ATOM 1664 N N . ILE A 1 214 ? 11.062 -2.309 -13.885 1.00 98.44 214 ILE A N 1
ATOM 1665 C CA . ILE A 1 214 ? 10.767 -1.716 -15.185 1.00 98.44 214 ILE A CA 1
ATOM 1666 C C . ILE A 1 214 ? 11.132 -2.760 -16.238 1.00 98.44 214 ILE A C 1
ATOM 1668 O O . ILE A 1 214 ? 12.268 -3.229 -16.279 1.00 98.44 214 ILE A O 1
ATOM 1672 N N . SER A 1 215 ? 10.186 -3.140 -17.086 1.00 98.50 215 SER A N 1
ATOM 1673 C CA . SER A 1 215 ? 10.396 -4.148 -18.131 1.00 98.50 215 SER A CA 1
ATOM 1674 C C . SER A 1 215 ? 9.750 -3.724 -19.441 1.00 98.50 215 SER A C 1
ATOM 1676 O O . SER A 1 215 ? 8.910 -2.834 -19.442 1.00 98.50 215 SER A O 1
ATOM 1678 N N . GLY A 1 216 ? 10.109 -4.353 -20.553 1.00 97.81 216 GLY A N 1
ATOM 1679 C CA . GLY A 1 216 ? 9.404 -4.137 -21.814 1.00 97.81 216 GLY A CA 1
ATOM 1680 C C . GLY A 1 216 ? 10.144 -4.684 -23.023 1.00 97.81 216 GLY A C 1
ATOM 1681 O O . GLY A 1 216 ? 11.297 -5.104 -22.922 1.00 97.81 216 GLY A O 1
ATOM 1682 N N . THR A 1 217 ? 9.466 -4.672 -24.166 1.00 97.81 217 THR A N 1
ATOM 1683 C CA . THR A 1 217 ? 10.017 -5.106 -25.455 1.00 97.81 217 THR A CA 1
ATOM 1684 C C . THR A 1 217 ? 10.634 -3.914 -26.182 1.00 97.81 217 THR A C 1
ATOM 1686 O O . THR A 1 217 ? 10.021 -2.849 -26.289 1.00 97.81 217 THR A O 1
ATOM 1689 N N . LEU A 1 218 ? 11.851 -4.073 -26.693 1.00 97.75 218 LEU A N 1
ATOM 1690 C CA . LEU A 1 218 ? 12.523 -3.042 -27.474 1.00 97.75 218 LEU A CA 1
ATOM 1691 C C . LEU A 1 218 ? 11.805 -2.834 -28.811 1.00 97.75 218 LEU A C 1
ATOM 1693 O O . LEU A 1 218 ? 11.481 -3.790 -29.510 1.00 97.75 218 LEU A O 1
ATOM 1697 N N . ASN A 1 219 ? 11.618 -1.577 -29.212 1.00 96.44 219 ASN A N 1
ATOM 1698 C CA . ASN A 1 219 ? 11.036 -1.258 -30.520 1.00 96.44 219 ASN A CA 1
ATOM 1699 C C . ASN A 1 219 ? 11.958 -1.628 -31.686 1.00 96.44 219 ASN A C 1
ATOM 1701 O O . ASN A 1 219 ? 11.490 -1.856 -32.798 1.00 96.44 219 ASN A O 1
ATOM 1705 N N . MET A 1 220 ? 13.268 -1.648 -31.441 1.00 94.19 220 MET A N 1
ATOM 1706 C CA . MET A 1 220 ? 14.282 -2.094 -32.388 1.00 94.19 220 MET A CA 1
ATOM 1707 C C . MET A 1 220 ? 15.278 -2.978 -31.643 1.00 94.19 220 MET A C 1
ATOM 1709 O O . MET A 1 220 ? 15.736 -2.570 -30.571 1.00 94.19 220 MET A O 1
ATOM 1713 N N . PRO A 1 221 ? 15.628 -4.155 -32.185 1.00 94.12 221 PRO A N 1
ATOM 1714 C CA . PRO A 1 221 ? 16.603 -5.013 -31.544 1.00 94.12 221 PRO A CA 1
ATOM 1715 C C . PRO A 1 221 ? 17.982 -4.360 -31.422 1.00 94.12 221 PRO A C 1
ATOM 1717 O O . PRO A 1 221 ? 18.398 -3.607 -32.305 1.00 94.12 221 PRO A O 1
ATOM 1720 N N . ILE A 1 222 ? 18.717 -4.702 -30.366 1.00 95.06 222 ILE A N 1
ATOM 1721 C CA . ILE A 1 222 ? 20.117 -4.301 -30.176 1.00 95.06 222 ILE A CA 1
ATOM 1722 C C . ILE A 1 222 ? 21.038 -5.527 -30.182 1.00 95.06 222 ILE A C 1
ATOM 1724 O O . ILE A 1 222 ? 20.623 -6.636 -29.857 1.00 95.06 222 ILE A O 1
ATOM 1728 N N . ASN A 1 223 ? 22.304 -5.360 -30.561 1.00 94.38 223 ASN A N 1
ATOM 1729 C CA . ASN A 1 223 ? 23.290 -6.441 -30.524 1.00 94.38 223 ASN A CA 1
ATOM 1730 C C . ASN A 1 223 ? 24.706 -5.864 -30.324 1.00 94.38 223 ASN A C 1
ATOM 1732 O O . ASN A 1 223 ? 25.103 -5.004 -31.114 1.00 94.38 223 ASN A O 1
ATOM 1736 N N . PRO A 1 224 ? 25.482 -6.322 -29.325 1.00 93.88 224 PRO A N 1
ATOM 1737 C CA . PRO A 1 224 ? 25.096 -7.274 -28.281 1.00 93.88 224 PRO A CA 1
ATOM 1738 C C . PRO A 1 224 ? 24.135 -6.657 -27.256 1.00 93.88 224 PRO A C 1
ATOM 1740 O O . PRO A 1 224 ? 24.103 -5.441 -27.069 1.00 93.88 224 PRO A O 1
ATOM 1743 N N . GLY A 1 225 ? 23.361 -7.507 -26.577 1.00 94.69 225 GLY A N 1
ATOM 1744 C CA . GLY A 1 225 ? 22.714 -7.116 -25.323 1.00 94.69 225 GLY A CA 1
ATOM 1745 C C . GLY A 1 225 ? 23.755 -6.853 -24.225 1.00 94.69 225 GLY A C 1
ATOM 1746 O O . GLY A 1 225 ? 24.915 -7.254 -24.345 1.00 94.69 225 GLY A O 1
ATOM 1747 N N . ALA A 1 226 ? 23.352 -6.193 -23.143 1.00 96.44 226 ALA A N 1
ATOM 1748 C CA . ALA A 1 226 ? 24.245 -5.803 -22.057 1.00 96.44 226 ALA A CA 1
ATOM 1749 C C . ALA A 1 226 ? 23.599 -5.988 -20.678 1.00 96.44 226 ALA A C 1
ATOM 1751 O O . ALA A 1 226 ? 22.421 -5.698 -20.478 1.00 96.44 226 ALA A O 1
ATOM 1752 N N . SER A 1 227 ? 24.401 -6.418 -19.701 1.00 97.31 227 SER A N 1
ATOM 1753 C CA . SER A 1 227 ? 24.071 -6.213 -18.287 1.00 97.31 227 SER A CA 1
ATOM 1754 C C . SER A 1 227 ? 24.369 -4.764 -17.917 1.00 97.31 227 SER A C 1
ATOM 1756 O O . SER A 1 227 ? 25.375 -4.200 -18.360 1.00 97.31 227 SER A O 1
ATOM 1758 N N . VAL A 1 228 ? 23.492 -4.163 -17.123 1.00 97.62 228 VAL A N 1
ATOM 1759 C CA . VAL A 1 228 ? 23.592 -2.762 -16.719 1.00 97.62 228 VAL A CA 1
ATOM 1760 C C . VAL A 1 228 ? 23.378 -2.609 -15.224 1.00 97.62 228 VAL A C 1
ATOM 1762 O O . VAL A 1 228 ? 22.600 -3.329 -14.602 1.00 97.62 228 VAL A O 1
ATOM 1765 N N . SER A 1 229 ? 24.046 -1.621 -14.650 1.00 97.88 229 SER A N 1
ATOM 1766 C CA . SER A 1 229 ? 23.791 -1.132 -13.300 1.00 97.88 229 SER A CA 1
ATOM 1767 C C . SER A 1 229 ? 23.931 0.382 -13.286 1.00 97.88 229 SER A C 1
ATOM 1769 O O . SER A 1 229 ? 24.497 0.972 -14.211 1.00 97.88 229 SER A O 1
ATOM 1771 N N . GLY A 1 230 ? 23.380 1.041 -12.273 1.00 97.81 230 GLY A N 1
ATOM 1772 C CA . GLY A 1 230 ? 23.443 2.491 -12.213 1.00 97.81 230 GLY A CA 1
ATOM 1773 C C . GLY A 1 230 ? 22.627 3.102 -11.091 1.00 97.81 230 GLY A C 1
ATOM 1774 O O . GLY A 1 230 ? 22.236 2.436 -10.132 1.00 97.81 230 GLY A O 1
ATOM 1775 N N . SER A 1 231 ? 22.376 4.401 -11.221 1.00 98.12 231 SER A N 1
ATOM 1776 C CA . SER A 1 231 ? 21.496 5.139 -10.319 1.00 98.12 231 SER A CA 1
ATOM 1777 C C . SER A 1 231 ? 20.551 6.035 -11.101 1.00 98.12 231 SER A C 1
ATOM 1779 O O . SER A 1 231 ? 20.868 6.494 -12.199 1.00 98.12 231 SER A O 1
ATOM 1781 N N . GLY A 1 232 ? 19.376 6.278 -10.543 1.00 97.69 232 GLY A N 1
ATOM 1782 C CA . GLY A 1 232 ? 18.386 7.148 -11.151 1.00 97.69 232 GLY A CA 1
ATOM 1783 C C . GLY A 1 232 ? 17.405 7.690 -10.136 1.00 97.69 232 GLY A C 1
ATOM 1784 O O . GLY A 1 232 ? 17.322 7.194 -9.010 1.00 97.69 232 GLY A O 1
ATOM 1785 N N . SER A 1 233 ? 16.668 8.713 -10.539 1.00 96.81 233 SER A N 1
ATOM 1786 C CA . SER A 1 233 ? 15.763 9.448 -9.661 1.00 96.81 233 SER A CA 1
ATOM 1787 C C . SER A 1 233 ? 14.382 9.553 -10.279 1.00 96.81 233 SER A C 1
ATOM 1789 O O . SER A 1 233 ? 14.245 9.753 -11.488 1.00 96.81 233 SER A O 1
ATOM 1791 N N . TRP A 1 234 ? 13.372 9.446 -9.422 1.00 97.44 234 TRP A N 1
ATOM 1792 C CA . TRP A 1 234 ? 11.991 9.743 -9.771 1.00 97.44 234 TRP A CA 1
ATOM 1793 C C . TRP A 1 234 ? 11.725 11.247 -9.700 1.00 97.44 234 TRP A C 1
ATOM 1795 O O . TRP A 1 234 ? 12.068 11.896 -8.710 1.00 97.44 234 TRP A O 1
ATOM 1805 N N . LEU A 1 235 ? 11.072 11.772 -10.730 1.00 94.88 235 LEU A N 1
ATOM 1806 C CA . LEU A 1 235 ? 10.467 13.094 -10.770 1.00 94.88 235 LEU A CA 1
ATOM 1807 C C . LEU A 1 235 ? 8.961 12.928 -10.980 1.00 94.88 235 LEU A C 1
ATOM 1809 O O . LEU A 1 235 ? 8.531 12.277 -11.932 1.00 94.88 235 LEU A O 1
ATOM 1813 N N . GLN A 1 236 ? 8.181 13.516 -10.081 1.00 91.38 236 GLN A N 1
ATOM 1814 C CA . GLN A 1 236 ? 6.729 13.571 -10.176 1.00 91.38 236 GLN A CA 1
ATOM 1815 C C . GLN A 1 236 ? 6.334 14.897 -10.821 1.00 91.38 236 GLN A C 1
ATOM 1817 O O . GLN A 1 236 ? 6.675 15.956 -10.292 1.00 91.38 236 GLN A O 1
ATOM 1822 N N . ASN A 1 237 ? 5.616 14.829 -11.938 1.00 81.19 237 ASN A N 1
ATOM 1823 C CA . ASN A 1 237 ? 5.046 16.001 -12.588 1.00 81.19 237 ASN A CA 1
ATOM 1824 C C . ASN A 1 237 ? 3.541 16.022 -12.317 1.00 81.19 237 ASN A C 1
ATOM 1826 O O . ASN A 1 237 ? 2.847 15.032 -12.557 1.00 81.19 237 ASN A O 1
ATOM 1830 N N . PHE A 1 238 ? 3.067 17.146 -11.793 1.00 68.88 238 PHE A N 1
ATOM 1831 C CA . PHE A 1 238 ? 1.648 17.460 -11.734 1.00 68.88 238 PHE A CA 1
ATOM 1832 C C . PHE A 1 238 ? 1.346 18.260 -12.998 1.00 68.88 238 PHE A C 1
ATOM 1834 O O . PHE A 1 238 ? 1.934 19.330 -13.172 1.00 68.88 238 PHE A O 1
ATOM 1841 N N . ASP A 1 239 ? 0.533 17.692 -13.887 1.00 55.66 239 ASP A N 1
ATOM 1842 C CA . ASP A 1 239 ? -0.063 18.456 -14.988 1.00 55.66 239 ASP A CA 1
ATOM 1843 C C . ASP A 1 239 ? -1.151 19.401 -14.450 1.00 55.66 239 ASP A C 1
ATOM 1845 O O . ASP A 1 239 ? -1.813 19.040 -13.444 1.00 55.66 239 ASP A O 1
#

Organism: NCBI:txid231916

pLDDT: mean 85.79, std 16.8, range [36.72, 98.5]

Radius of gyration: 25.72 Å; chains: 1; bounding box: 57×38×79 Å

Sequence (239 aa):
MSHFHEKEEKFLLDDEDDPSILRSATGYISANALGRFESTFMIRGIKYNFSGSFASSVPPFECHNAILTYSNISQLTSTRPFSGRIGPVNITLRCRNGPSISGPLNMPIDPGSSISAYWSRSQGYAHIQEVIKMSRTVDGFIDCKNGTRFTASFTVDGINYNYTGSLGNSVPPFKCFEARLKFDETRQLTSTRLFEGIIGPTDLKITLANKVEISGTLNMPINPGASVSGSGSWLQNFD

Foldseek 3Di:
DDDDDDDPPPDPPPPLPDLPDKDKWWWKKWDDQQQKIKIWTADPNDIQIKIWGWPDGDHTFMFGGKMKIFSDPVLRPDKFKWWWKQCQFKIWIDGDVTIIIIGTIPHGDPHIDTTITIMDDDPPDPPDDDPPLVWDKFWWKKWFDFQFKIWTWTQDPNWIKIKIWGWPDGFPTWMFRGKMKTGSDCVVSFFKWKWWWKFCQFKIWIATPRRIIIIGTTPHGGPHIDITITMIGMDIDDD

Secondary structure (DSSP, 8-state):
---------------TT-TT--EEEEEEEEE-TTSEEEEEEEETTEEEEEEEEESS----EEEEEEEEEES-GGGGSS-EEEEEEE-SSEEEEEETTS-EEEEE-SS--SS-EEEEEEEE---------------EEEEEEEEESSSSEEEEEEEETTEEEEEEEEESS----EEEEEEEEEES-GGGSSSEEEEEEEE-SSEEEEEETTS-EEEEE-SS--SS-EEEEEEEEEEEE--